Protein AF-A0A7C6ZMZ3-F1 (afdb_monomer_lite)

pLDDT: mean 91.1, std 11.09, range [39.72, 98.69]

Sequence (257 aa):
ALGEPEVPYCKRFAPAVYGSFGVRDSYDFYEGHLDGDPAEVISGGAGSCEYAQEVAGTFALVCEVPYYHDRRIQDMSESGRTRRETIIESLEISRESWRFINDKFSRLKARLPDLSSPLAGAIEDSLRHHFIAIEAEWHWALTDHSLLRPATKAEAFDSLILTRFQDLLTVGMLWRLTREALGTIQDIQARNILGEIERQLDSKISTESAWLEDTLDYETVPIRDLVRLQLGSGLILARYLGSKTRAPYTYERRPVA

Structure (mmCIF, N/CA/C/O backbone):
data_AF-A0A7C6ZMZ3-F1
#
_entry.id   AF-A0A7C6ZMZ3-F1
#
loop_
_atom_site.group_PDB
_atom_site.id
_atom_site.type_symbol
_a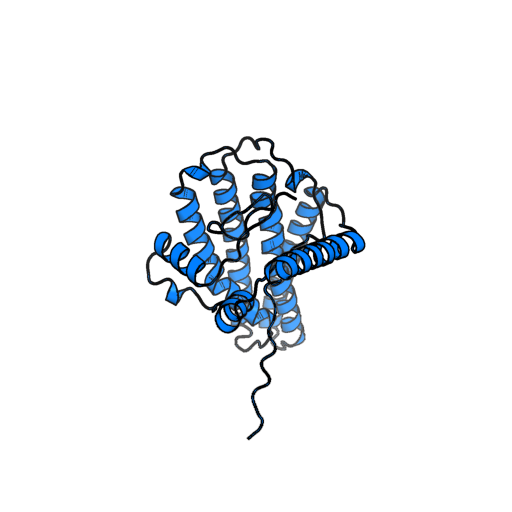tom_site.label_atom_id
_atom_site.label_alt_id
_atom_site.label_comp_id
_atom_site.label_asym_id
_atom_site.label_entity_id
_atom_site.label_seq_id
_atom_site.pdbx_PDB_ins_code
_atom_site.Cartn_x
_atom_site.Cartn_y
_atom_site.Cartn_z
_atom_site.occupancy
_atom_site.B_iso_or_equiv
_atom_site.auth_seq_id
_atom_site.auth_comp_id
_atom_site.auth_asym_id
_atom_site.auth_atom_id
_atom_site.pdbx_PDB_model_num
ATOM 1 N N . ALA A 1 1 ? -0.977 -0.513 18.348 1.00 54.69 1 ALA A N 1
ATOM 2 C CA . ALA A 1 1 ? -1.395 0.625 17.508 1.00 54.69 1 ALA A CA 1
ATOM 3 C C . ALA A 1 1 ? -2.913 0.672 17.471 1.00 54.69 1 ALA A C 1
ATOM 5 O O . ALA A 1 1 ? -3.517 -0.390 17.558 1.00 54.69 1 ALA A O 1
ATOM 6 N N . LEU A 1 2 ? -3.513 1.863 17.402 1.00 69.12 2 LEU A N 1
ATOM 7 C CA . LEU A 1 2 ? -4.971 2.003 17.271 1.00 69.12 2 LEU A CA 1
ATOM 8 C C . LEU A 1 2 ? -5.444 1.746 15.828 1.00 69.12 2 LEU A C 1
ATOM 10 O O . LEU A 1 2 ? -6.619 1.432 15.666 1.00 69.12 2 LEU A O 1
ATOM 14 N N . GLY A 1 3 ? -4.507 1.769 14.862 1.00 68.94 3 GLY A N 1
ATOM 15 C CA . GLY A 1 3 ? -4.651 1.356 13.459 1.00 68.94 3 GLY A CA 1
ATOM 16 C C . GLY A 1 3 ? -5.607 2.247 12.674 1.00 68.94 3 GLY A C 1
ATOM 17 O O . GLY A 1 3 ? -6.711 2.490 13.144 1.00 68.94 3 GLY A O 1
ATOM 18 N N . GLU A 1 4 ? -5.224 2.714 11.491 1.00 81.75 4 GLU A N 1
ATOM 19 C CA . GLU A 1 4 ? -6.187 3.313 10.560 1.00 81.75 4 GLU A CA 1
ATOM 20 C C . GLU A 1 4 ? -6.938 2.200 9.807 1.00 81.75 4 GLU A C 1
ATOM 22 O O . GLU A 1 4 ? -6.411 1.089 9.672 1.00 81.75 4 GLU A O 1
ATOM 27 N N . PRO A 1 5 ? -8.188 2.436 9.377 1.00 86.81 5 PRO A N 1
ATOM 28 C CA . PRO A 1 5 ? -8.865 1.507 8.483 1.00 86.81 5 PRO A CA 1
ATOM 29 C C . PRO A 1 5 ? -8.125 1.427 7.139 1.00 86.81 5 PRO A C 1
ATOM 31 O O . PRO A 1 5 ? -7.668 2.444 6.631 1.00 86.81 5 PRO A O 1
ATOM 34 N N . GLU A 1 6 ? -8.063 0.233 6.544 1.00 85.56 6 GLU A N 1
ATOM 35 C CA . GLU A 1 6 ? -7.446 0.019 5.222 1.00 85.56 6 GLU A CA 1
ATOM 36 C C . GLU A 1 6 ? -8.158 0.799 4.107 1.00 85.56 6 GLU A C 1
ATOM 38 O O . GLU A 1 6 ? -7.525 1.253 3.161 1.00 85.56 6 GLU A O 1
ATOM 43 N N . VAL A 1 7 ? -9.477 0.977 4.237 1.00 88.94 7 VAL A N 1
ATOM 44 C CA . VAL A 1 7 ? -10.314 1.708 3.279 1.00 88.94 7 VAL A CA 1
ATOM 45 C C . VAL A 1 7 ? -11.288 2.655 3.997 1.00 88.94 7 VAL A C 1
ATOM 47 O O . VAL A 1 7 ? -11.747 2.332 5.101 1.00 88.94 7 VAL A O 1
ATOM 50 N N . PRO A 1 8 ? -11.680 3.793 3.387 1.00 88.88 8 PRO A N 1
ATOM 51 C CA . PRO A 1 8 ? -12.519 4.816 4.031 1.00 88.88 8 PRO A CA 1
ATOM 52 C C . PRO A 1 8 ? -13.876 4.328 4.555 1.00 88.88 8 PRO A C 1
ATOM 54 O O . PRO A 1 8 ? -14.402 4.840 5.542 1.00 88.88 8 PRO A O 1
ATOM 57 N N . TYR A 1 9 ? -14.449 3.326 3.894 1.00 90.56 9 TYR A N 1
ATOM 58 C CA . TYR A 1 9 ? -15.771 2.761 4.175 1.00 90.56 9 TYR A CA 1
ATOM 59 C C . TYR A 1 9 ? -15.724 1.568 5.141 1.00 90.56 9 TYR A C 1
ATOM 61 O O . TYR A 1 9 ? -16.745 0.935 5.417 1.00 90.56 9 TYR A O 1
ATOM 69 N N . CYS A 1 10 ? -14.549 1.252 5.688 1.00 91.75 10 CYS A N 1
ATOM 70 C CA . CYS A 1 10 ? -14.394 0.131 6.596 1.00 91.75 10 CYS A CA 1
ATOM 71 C C . CYS A 1 10 ? -15.103 0.396 7.935 1.00 91.75 10 CYS A C 1
ATOM 73 O O . CYS A 1 10 ? -14.862 1.388 8.632 1.00 91.75 10 CYS A O 1
ATOM 75 N N . LYS A 1 11 ? -15.982 -0.522 8.346 1.00 91.44 11 LYS A N 1
ATOM 76 C CA . LYS A 1 11 ? -16.738 -0.375 9.593 1.00 91.44 11 LYS A CA 1
ATOM 77 C C . LYS A 1 11 ? -15.845 -0.621 10.807 1.00 91.44 11 LYS A C 1
ATOM 79 O O . LYS A 1 11 ? -15.403 -1.741 11.048 1.00 91.44 11 LYS A O 1
ATOM 84 N N . ARG A 1 12 ? -15.668 0.388 11.660 1.00 91.12 12 ARG A N 1
ATOM 85 C CA . ARG A 1 12 ? -14.961 0.230 12.942 1.00 91.12 12 ARG A CA 1
ATOM 86 C C . ARG A 1 12 ? -15.863 -0.382 14.019 1.00 91.12 12 ARG A C 1
ATOM 88 O O . ARG A 1 12 ? -16.925 0.159 14.322 1.00 91.12 12 ARG A O 1
ATOM 95 N N . PHE A 1 13 ? -15.413 -1.465 14.652 1.00 91.81 13 PHE A N 1
ATOM 96 C CA . PHE A 1 13 ? -16.102 -2.106 15.782 1.00 91.81 13 PHE A CA 1
ATOM 97 C C . PHE A 1 13 ? -15.531 -1.700 17.142 1.00 91.81 13 PHE A C 1
ATOM 99 O O . PHE A 1 13 ? -16.278 -1.524 18.103 1.00 91.81 13 PHE A O 1
ATOM 106 N N . ALA A 1 14 ? -14.212 -1.556 17.227 1.00 90.69 14 ALA A N 1
ATOM 107 C CA . ALA A 1 14 ? -13.490 -1.112 18.414 1.00 90.69 14 ALA A CA 1
ATOM 108 C C . ALA A 1 14 ? -12.151 -0.487 17.975 1.00 90.69 14 ALA A C 1
ATOM 110 O O . ALA A 1 14 ? -11.820 -0.541 16.788 1.00 90.69 14 ALA A O 1
ATOM 111 N N . PRO A 1 15 ? -11.364 0.120 18.880 1.00 86.62 15 PRO A N 1
ATOM 112 C CA . PRO A 1 15 ? -10.024 0.574 18.524 1.00 86.62 15 PRO A CA 1
ATOM 113 C C . PRO A 1 15 ? -9.182 -0.580 17.960 1.00 86.62 15 PRO A C 1
ATOM 115 O O . PRO A 1 15 ? -9.127 -1.641 18.581 1.00 86.62 15 PRO A O 1
ATOM 118 N N . ALA A 1 16 ? -8.559 -0.378 16.795 1.00 86.38 16 ALA A N 1
ATOM 119 C CA . ALA A 1 16 ? -7.824 -1.391 16.028 1.00 86.38 16 ALA A CA 1
ATOM 120 C C . ALA A 1 16 ? -8.627 -2.647 15.631 1.00 86.38 16 ALA A C 1
ATOM 122 O O . ALA A 1 16 ? -8.035 -3.678 15.320 1.00 86.38 16 ALA A O 1
ATOM 123 N N . VAL A 1 17 ? -9.964 -2.593 15.655 1.00 90.88 17 VAL A N 1
ATOM 124 C CA . VAL A 1 17 ? -10.828 -3.707 15.241 1.00 90.88 17 VAL A CA 1
ATOM 125 C C . VAL A 1 17 ? -11.821 -3.210 14.204 1.00 90.88 17 VAL A C 1
ATOM 127 O O . VAL A 1 17 ? -12.761 -2.471 14.518 1.00 90.88 17 VAL A O 1
ATOM 130 N N . TYR A 1 18 ? -11.617 -3.669 12.978 1.00 92.00 18 TYR A N 1
ATOM 131 C CA . TYR A 1 18 ? -12.385 -3.295 11.802 1.00 92.00 18 TYR A CA 1
ATOM 132 C C . TYR A 1 18 ? -13.133 -4.506 11.246 1.00 92.00 18 TYR A C 1
ATOM 134 O O . TYR A 1 18 ? -12.724 -5.652 11.443 1.00 92.00 18 TYR A O 1
ATOM 142 N N . GLY A 1 19 ? -14.276 -4.259 10.617 1.00 91.44 19 GLY A N 1
ATOM 143 C CA . GLY A 1 19 ? -14.986 -5.286 9.872 1.00 91.44 19 GLY A CA 1
ATOM 144 C C . GLY A 1 19 ? -14.261 -5.621 8.585 1.00 91.44 19 GLY A C 1
ATOM 145 O O . GLY A 1 19 ? -13.680 -4.744 7.960 1.00 91.44 19 GLY A O 1
ATOM 146 N N . SER A 1 20 ? -14.316 -6.891 8.185 1.00 88.88 20 SER A N 1
ATOM 147 C CA . SER A 1 20 ? -13.939 -7.250 6.821 1.00 88.88 20 SER A CA 1
ATOM 148 C C . SER A 1 20 ? -14.846 -6.483 5.867 1.00 88.88 20 SER A C 1
ATOM 150 O O . SER A 1 20 ? -16.062 -6.470 6.065 1.00 88.88 20 SER A O 1
ATOM 152 N N . PHE A 1 21 ? -14.248 -5.875 4.857 1.00 88.12 21 PHE A N 1
ATOM 153 C CA . PHE A 1 21 ? -14.948 -5.343 3.699 1.00 88.12 21 PHE A CA 1
ATOM 154 C C . PHE A 1 21 ? -14.801 -6.336 2.540 1.00 88.12 21 PHE A C 1
ATOM 156 O O . PHE A 1 21 ? -13.915 -7.199 2.557 1.00 88.12 21 PHE A O 1
ATOM 163 N N . GLY A 1 22 ? -15.703 -6.255 1.573 1.00 88.25 22 GLY A N 1
ATOM 164 C CA . GLY A 1 22 ? -15.704 -7.087 0.379 1.00 88.25 22 GLY A CA 1
ATOM 165 C C . GLY A 1 22 ? -16.050 -6.293 -0.870 1.00 88.25 22 GLY A C 1
ATOM 166 O O . GLY A 1 22 ? -16.200 -5.071 -0.846 1.00 88.25 22 GLY A O 1
ATOM 167 N N . VAL A 1 23 ? -16.223 -7.014 -1.977 1.00 90.19 23 VAL A N 1
ATOM 168 C CA . VAL A 1 23 ? -16.483 -6.407 -3.291 1.00 90.19 23 VAL A CA 1
ATOM 169 C C . VAL A 1 23 ? -17.756 -5.553 -3.304 1.00 90.19 23 VAL A C 1
ATOM 171 O O . VAL A 1 23 ? -17.820 -4.559 -4.020 1.00 90.19 23 VAL A O 1
ATOM 174 N N . ARG A 1 24 ? -18.754 -5.905 -2.480 1.00 89.62 24 ARG A N 1
ATOM 175 C CA . ARG A 1 24 ? -19.998 -5.133 -2.331 1.00 89.62 24 ARG A CA 1
ATOM 176 C C . ARG A 1 24 ? -19.750 -3.771 -1.691 1.00 89.62 24 ARG A C 1
ATOM 178 O O . ARG A 1 24 ? -20.234 -2.775 -2.205 1.00 89.62 24 ARG A O 1
ATOM 185 N N . ASP A 1 25 ? -18.958 -3.727 -0.622 1.00 91.69 25 ASP A N 1
ATOM 186 C CA . ASP A 1 25 ? -18.635 -2.469 0.055 1.00 91.69 25 ASP A CA 1
ATOM 187 C C . ASP A 1 25 ? -17.820 -1.546 -0.865 1.00 91.69 25 ASP A C 1
ATOM 189 O O . ASP A 1 25 ? -18.062 -0.342 -0.918 1.00 91.69 25 ASP A O 1
ATOM 193 N N . SER A 1 26 ? -16.888 -2.117 -1.640 1.00 91.69 26 SER A N 1
ATOM 194 C CA . SER A 1 26 ? -16.142 -1.377 -2.663 1.00 91.69 26 SER A CA 1
ATOM 195 C C . SER A 1 26 ? -17.047 -0.861 -3.785 1.00 91.69 26 SER A C 1
ATOM 197 O O . SER A 1 26 ? -16.865 0.272 -4.225 1.00 91.69 26 SER A O 1
ATOM 199 N N . TYR A 1 27 ? -18.028 -1.658 -4.229 1.00 93.81 27 TYR A N 1
ATOM 200 C CA . TYR A 1 27 ? -19.010 -1.241 -5.234 1.00 93.81 27 TYR A CA 1
ATOM 201 C C . TYR A 1 27 ? -19.820 -0.039 -4.745 1.00 93.81 27 TYR A C 1
ATOM 203 O O . TYR A 1 27 ? -19.825 0.990 -5.414 1.00 93.81 27 TYR A O 1
ATOM 211 N N . ASP A 1 28 ? -20.431 -0.140 -3.561 1.00 94.62 28 ASP A N 1
ATOM 212 C CA . ASP A 1 28 ? -21.248 0.929 -2.972 1.00 94.62 28 ASP A CA 1
ATOM 213 C C . ASP A 1 28 ? -20.426 2.214 -2.772 1.00 94.62 28 ASP A C 1
ATOM 215 O O . ASP A 1 28 ? -20.902 3.326 -3.012 1.00 94.62 28 ASP A O 1
ATOM 219 N N . PHE A 1 29 ? -19.160 2.075 -2.358 1.00 94.50 29 PHE A N 1
ATOM 220 C CA . PHE A 1 29 ? -18.259 3.215 -2.236 1.00 94.50 29 PHE A CA 1
ATOM 221 C C . PHE A 1 29 ? -17.992 3.873 -3.591 1.00 94.50 29 PHE A C 1
ATOM 223 O O . PHE A 1 29 ? -18.123 5.090 -3.708 1.00 94.50 29 PHE A O 1
ATOM 230 N N . T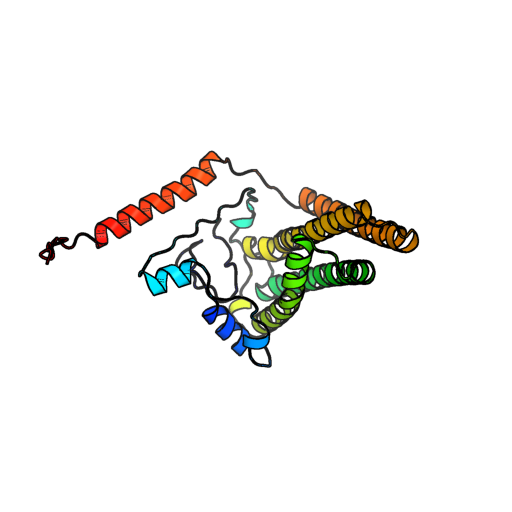YR A 1 30 ? -17.638 3.106 -4.620 1.00 94.81 30 TYR A N 1
ATOM 231 C CA . TYR A 1 30 ? -17.370 3.663 -5.943 1.00 94.81 30 TYR A CA 1
ATOM 232 C C . TYR A 1 30 ? -18.620 4.239 -6.610 1.00 94.81 30 TYR A C 1
ATOM 234 O O . TYR A 1 30 ? -18.518 5.305 -7.208 1.00 94.81 30 TYR A O 1
ATOM 242 N N . GLU A 1 31 ? -19.796 3.631 -6.443 1.00 95.56 31 GLU A N 1
ATOM 243 C CA . GLU A 1 31 ? -21.067 4.167 -6.956 1.00 95.56 31 GLU A CA 1
ATOM 244 C C . GLU A 1 31 ? -21.346 5.576 -6.408 1.00 95.56 31 GLU A C 1
ATOM 246 O O . GLU A 1 31 ? -21.828 6.453 -7.122 1.00 95.56 31 GLU A O 1
ATOM 251 N N . GLY A 1 32 ? -21.002 5.820 -5.140 1.00 93.44 32 GLY A N 1
ATOM 252 C CA . GLY A 1 32 ? -21.178 7.125 -4.507 1.00 93.44 32 GLY A CA 1
ATOM 253 C C . GLY A 1 32 ? -20.115 8.173 -4.859 1.00 93.44 32 GLY A C 1
ATOM 254 O O . GLY A 1 32 ? -20.317 9.352 -4.557 1.00 93.44 32 GLY A O 1
ATOM 255 N N . HIS A 1 33 ? -18.979 7.776 -5.446 1.00 93.75 33 HIS A N 1
ATOM 256 C CA . HIS A 1 33 ? -17.809 8.657 -5.585 1.00 93.75 33 HIS A CA 1
ATOM 257 C C . HIS A 1 33 ? -17.178 8.708 -6.980 1.00 93.75 33 HIS A C 1
ATOM 259 O O . HIS A 1 33 ? -16.273 9.517 -7.186 1.00 93.75 33 HIS A O 1
ATOM 265 N N . LEU A 1 34 ? -17.639 7.894 -7.927 1.00 92.38 34 LEU A N 1
ATOM 266 C CA . LEU A 1 34 ? -17.178 7.877 -9.311 1.00 92.38 34 LEU A CA 1
ATOM 267 C C . LEU A 1 34 ? -18.357 8.018 -10.275 1.00 92.38 34 LEU A C 1
ATOM 269 O O . LEU A 1 34 ? -19.479 7.619 -9.976 1.00 92.38 34 LEU A O 1
ATOM 273 N N . ASP A 1 35 ? -18.075 8.551 -11.462 1.00 89.44 35 ASP A N 1
ATOM 274 C CA . ASP A 1 35 ? -19.010 8.513 -12.583 1.00 89.44 35 ASP A CA 1
ATOM 275 C C . ASP A 1 35 ? -18.879 7.172 -13.327 1.00 89.44 35 ASP A C 1
ATOM 277 O O . ASP A 1 35 ? -17.771 6.757 -13.673 1.00 89.44 35 ASP A O 1
ATOM 281 N N . GLY A 1 36 ? -20.008 6.531 -13.643 1.00 89.88 36 GLY A N 1
ATOM 282 C CA . GLY A 1 36 ? -20.053 5.263 -14.386 1.00 89.88 36 GLY A CA 1
ATOM 283 C C . GLY A 1 36 ? -20.436 4.063 -13.519 1.00 89.88 36 GLY A C 1
ATOM 284 O O . GLY A 1 36 ? -20.799 4.220 -12.359 1.00 89.88 36 GLY A O 1
ATOM 285 N N . ASP A 1 37 ? -20.407 2.862 -14.102 1.00 91.44 37 ASP A N 1
ATOM 286 C CA . ASP A 1 37 ? -20.687 1.619 -13.372 1.00 91.44 37 ASP A CA 1
ATOM 287 C C . ASP A 1 37 ? -19.407 1.130 -12.669 1.00 91.44 37 ASP A C 1
ATOM 289 O O . ASP A 1 37 ? -18.427 0.816 -13.355 1.00 91.44 37 ASP A O 1
ATOM 293 N N . PRO A 1 38 ? -19.388 1.003 -11.326 1.00 91.81 38 PRO A N 1
ATOM 294 C CA . PRO A 1 38 ? -18.237 0.467 -10.606 1.00 91.81 38 PRO A CA 1
ATOM 295 C C . PRO A 1 38 ? -17.782 -0.921 -11.079 1.00 91.81 38 PRO A C 1
ATOM 297 O O . PRO A 1 38 ? -16.614 -1.275 -10.911 1.00 91.81 38 PRO A O 1
ATOM 300 N N . ALA A 1 39 ? -18.662 -1.710 -11.705 1.00 90.00 39 ALA A N 1
ATOM 301 C CA . ALA A 1 39 ? -18.293 -3.001 -12.282 1.00 90.00 39 ALA A CA 1
ATOM 302 C C . ALA A 1 39 ? -17.247 -2.889 -13.408 1.00 90.00 39 ALA A C 1
ATOM 304 O O . ALA A 1 39 ? -16.534 -3.857 -13.668 1.00 90.00 39 ALA A O 1
ATOM 305 N N . GLU A 1 40 ? -17.121 -1.732 -14.067 1.00 88.44 40 GLU A N 1
ATOM 306 C CA . GLU A 1 40 ? -16.100 -1.507 -15.100 1.00 88.44 40 GLU A CA 1
ATOM 307 C C . GLU A 1 40 ? -14.694 -1.318 -14.513 1.00 88.44 40 GLU A C 1
ATOM 309 O O . GLU A 1 40 ? -13.698 -1.528 -15.211 1.00 88.44 40 GLU A O 1
ATOM 314 N N . VAL A 1 41 ? -14.605 -0.938 -13.234 1.00 85.19 41 VAL A N 1
ATOM 315 C CA . VAL A 1 41 ? -13.340 -0.622 -12.555 1.00 85.19 41 VAL A CA 1
ATOM 316 C C . VAL A 1 41 ? -12.954 -1.650 -11.496 1.00 85.19 41 VAL A C 1
ATOM 318 O O . VAL A 1 41 ? -11.801 -1.698 -11.089 1.00 85.19 41 VAL A O 1
ATOM 321 N N . ILE A 1 42 ? -13.874 -2.506 -11.059 1.00 87.62 42 ILE A N 1
ATOM 322 C CA . ILE A 1 42 ? -13.582 -3.606 -10.138 1.00 87.62 42 ILE A CA 1
ATOM 323 C C . ILE A 1 42 ? -13.099 -4.824 -10.942 1.00 87.62 42 ILE A C 1
ATOM 325 O O . ILE A 1 42 ? -13.872 -5.464 -11.650 1.00 87.62 42 ILE A O 1
ATOM 329 N N . SER A 1 43 ? -11.818 -5.184 -10.815 1.00 81.19 43 SER A N 1
ATOM 330 C CA . SER A 1 43 ? -11.236 -6.364 -11.485 1.00 81.19 43 SER A CA 1
ATOM 331 C C . SER A 1 43 ? -11.313 -7.663 -10.675 1.00 81.19 43 SER A C 1
ATOM 333 O O . SER A 1 43 ? -11.058 -8.743 -11.216 1.00 81.19 43 SER A O 1
ATOM 335 N N . GLY A 1 44 ? -11.627 -7.568 -9.380 1.00 82.31 44 GLY A N 1
ATOM 336 C CA . GLY A 1 44 ? -11.593 -8.671 -8.422 1.00 82.31 44 GLY A CA 1
ATOM 337 C C . GLY A 1 44 ? -12.974 -9.070 -7.902 1.00 82.31 44 GLY A C 1
ATOM 338 O O . GLY A 1 44 ? -13.902 -8.270 -7.856 1.00 82.31 44 GLY A O 1
ATOM 339 N N . GLY A 1 45 ? -13.103 -10.332 -7.494 1.00 85.31 45 GLY A N 1
ATOM 340 C CA . GLY A 1 45 ? -14.292 -10.834 -6.806 1.00 85.31 45 GLY A CA 1
ATOM 341 C C . GLY A 1 45 ? -14.179 -10.756 -5.282 1.00 85.31 45 GLY A C 1
ATOM 342 O O . GLY A 1 45 ? -13.207 -10.249 -4.726 1.00 85.31 45 GLY A O 1
ATOM 343 N N . ALA A 1 46 ? -15.174 -11.331 -4.611 1.00 86.31 46 ALA A N 1
ATOM 344 C CA . ALA A 1 46 ? -15.179 -11.523 -3.166 1.00 86.31 46 ALA A CA 1
ATOM 345 C C . ALA A 1 46 ? -13.944 -12.304 -2.673 1.00 86.31 46 ALA A C 1
ATOM 347 O O . ALA A 1 46 ? -13.476 -13.251 -3.314 1.00 86.31 46 ALA A O 1
ATOM 348 N N . GLY A 1 47 ? -13.438 -11.927 -1.497 1.00 87.12 47 GLY A N 1
ATOM 349 C CA . GLY A 1 47 ? -12.305 -12.595 -0.860 1.00 87.12 47 GLY A CA 1
ATOM 350 C C . GLY A 1 47 ? -12.651 -13.987 -0.315 1.00 87.12 47 GLY A C 1
ATOM 351 O O . GLY A 1 47 ? -13.814 -14.358 -0.147 1.00 87.12 47 GLY A O 1
ATOM 352 N N . SER A 1 48 ? -11.625 -14.762 0.046 1.00 90.06 48 SER A N 1
ATOM 353 C CA . SER A 1 48 ? -11.797 -16.119 0.596 1.00 90.06 48 SER A CA 1
ATOM 354 C C . SER A 1 48 ? -12.603 -16.153 1.900 1.00 90.06 48 SER A C 1
ATOM 356 O O . SER A 1 48 ? -13.334 -17.115 2.139 1.00 90.06 48 SER A O 1
ATOM 358 N N . CYS A 1 49 ? -12.504 -15.106 2.726 1.00 90.06 49 CYS A N 1
ATOM 359 C CA . CYS A 1 49 ? -13.284 -14.975 3.957 1.00 90.06 49 CYS A CA 1
ATOM 360 C C . CYS A 1 49 ? -14.780 -14.794 3.668 1.00 90.06 49 CYS A C 1
ATOM 362 O O . CYS A 1 49 ? -15.602 -15.446 4.309 1.00 90.06 49 CYS A O 1
ATOM 364 N N . GLU A 1 50 ? -15.125 -13.957 2.687 1.00 89.12 50 GLU A N 1
ATOM 365 C CA . GLU A 1 50 ? -16.510 -13.729 2.261 1.00 89.12 50 GLU A CA 1
ATOM 366 C C . GLU A 1 50 ? -17.101 -15.006 1.653 1.00 89.12 50 GLU A C 1
ATOM 368 O O . GLU A 1 50 ? -18.165 -15.455 2.078 1.00 89.12 50 GLU A O 1
ATOM 373 N N . TYR A 1 51 ? -16.350 -15.670 0.767 1.00 90.56 51 TYR A N 1
ATOM 374 C CA . TYR A 1 51 ? -16.746 -16.962 0.208 1.00 90.56 51 TYR A CA 1
ATOM 375 C C . TYR A 1 51 ? -17.002 -18.011 1.302 1.00 90.56 51 TYR A C 1
ATOM 377 O O . TYR A 1 51 ? -18.051 -18.652 1.315 1.00 90.56 51 TYR A O 1
ATOM 385 N N . ALA A 1 52 ? -16.075 -18.182 2.253 1.00 92.38 52 ALA A N 1
ATOM 386 C CA . ALA A 1 52 ? -16.220 -19.154 3.339 1.00 92.38 52 ALA A CA 1
ATOM 387 C C . ALA A 1 52 ? -17.421 -18.840 4.253 1.00 92.38 52 ALA A C 1
ATOM 389 O O . ALA A 1 52 ? -18.149 -19.747 4.677 1.00 92.38 52 ALA A O 1
ATOM 390 N N . GLN A 1 53 ? -17.662 -17.555 4.527 1.00 90.31 53 GLN A N 1
ATOM 391 C CA . GLN A 1 53 ? -18.819 -17.092 5.286 1.00 90.31 53 GLN A CA 1
ATOM 392 C C . GLN A 1 53 ? -20.132 -17.408 4.559 1.00 90.31 53 GLN A C 1
ATOM 394 O O . GLN A 1 53 ? -21.082 -17.847 5.211 1.00 90.31 53 GLN A O 1
ATOM 399 N N . GLU A 1 54 ? -20.189 -17.229 3.239 1.00 89.69 54 GLU A N 1
ATOM 400 C CA . GLU A 1 54 ? -21.372 -17.525 2.427 1.00 89.69 54 GLU A CA 1
ATOM 401 C C . GLU A 1 54 ? -21.664 -19.030 2.364 1.00 89.69 54 GLU A C 1
ATOM 403 O O . GLU A 1 54 ? -22.784 -19.457 2.646 1.00 89.69 54 GLU A O 1
ATOM 408 N N . VAL A 1 55 ? -20.661 -19.854 2.047 1.00 94.94 55 VAL A N 1
ATOM 409 C CA . VAL A 1 55 ? -20.883 -21.292 1.806 1.00 94.94 55 VAL A CA 1
ATOM 410 C C . VAL A 1 55 ? -20.984 -22.125 3.082 1.00 94.94 55 VAL A C 1
ATOM 412 O O . VAL A 1 55 ? -21.564 -23.211 3.060 1.00 94.94 55 VAL A O 1
ATOM 415 N N . ALA A 1 56 ? -20.394 -21.661 4.186 1.00 93.62 56 ALA A N 1
ATOM 416 C CA . ALA A 1 56 ? -20.250 -22.461 5.402 1.00 93.62 56 ALA A CA 1
ATOM 417 C C . ALA A 1 56 ? -20.526 -21.696 6.706 1.00 93.62 56 ALA A C 1
ATOM 419 O O . ALA A 1 56 ? -20.359 -22.262 7.787 1.00 93.62 56 ALA A O 1
ATOM 420 N N . GLY A 1 57 ? -20.962 -20.434 6.647 1.00 90.50 57 GLY A N 1
ATOM 421 C CA . GLY A 1 57 ? -21.297 -19.673 7.851 1.00 90.50 57 GLY A CA 1
ATOM 422 C C . GLY A 1 57 ? -20.087 -19.366 8.745 1.00 90.50 57 GLY A C 1
ATOM 423 O O . GLY A 1 57 ? -20.255 -19.183 9.951 1.00 90.50 57 GLY A O 1
ATOM 424 N N . THR A 1 58 ? -18.867 -19.387 8.196 1.00 91.50 58 THR A N 1
ATOM 425 C CA . THR A 1 58 ? -17.626 -19.276 8.977 1.00 91.50 58 THR A CA 1
ATOM 426 C C . THR A 1 58 ? -17.385 -17.867 9.490 1.00 91.50 58 THR A C 1
ATOM 428 O O . THR A 1 58 ? -17.473 -16.920 8.723 1.00 91.50 58 THR A O 1
ATOM 431 N N . PHE A 1 59 ? -16.918 -17.736 10.728 1.00 91.19 59 PHE A N 1
ATOM 432 C CA . PHE A 1 59 ? -16.380 -16.475 11.228 1.00 91.19 59 PHE A CA 1
ATOM 433 C C . PHE A 1 59 ? -14.879 -16.370 10.918 1.00 91.19 59 PHE A C 1
ATOM 435 O O . PHE A 1 59 ? -14.109 -17.248 11.315 1.00 91.19 59 PHE A O 1
ATOM 442 N N . ALA A 1 60 ? -14.462 -15.287 10.262 1.00 91.25 60 ALA A N 1
ATOM 443 C CA . ALA A 1 60 ? -13.061 -15.004 9.962 1.00 91.25 60 ALA A CA 1
ATOM 444 C C . ALA A 1 60 ? -12.485 -13.933 10.900 1.00 91.25 60 ALA A C 1
ATOM 446 O O . ALA A 1 60 ? -13.146 -12.953 11.236 1.00 91.25 60 ALA A O 1
ATOM 447 N N . LEU A 1 61 ? -11.226 -14.119 11.295 1.00 92.12 61 LEU A N 1
ATOM 448 C CA . LEU A 1 61 ? -10.416 -13.109 11.969 1.00 92.12 61 LEU A CA 1
ATOM 449 C C . LEU A 1 61 ? -9.070 -13.030 11.266 1.00 92.12 61 LEU A C 1
ATOM 451 O O . LEU A 1 61 ? -8.299 -13.991 11.296 1.00 92.12 61 LEU A O 1
ATOM 455 N N . VAL A 1 62 ? -8.795 -11.874 10.675 1.00 91.06 62 VAL A N 1
ATOM 456 C CA . VAL A 1 62 ? -7.487 -11.545 10.116 1.00 91.06 62 VAL A CA 1
ATOM 457 C C . VAL A 1 62 ? -6.759 -10.698 11.146 1.00 91.06 62 VAL A C 1
ATOM 459 O O . VAL A 1 62 ? -7.293 -9.714 11.652 1.00 91.06 62 VAL A O 1
ATOM 462 N N . CYS A 1 63 ? -5.567 -11.143 11.526 1.00 89.88 63 CYS A N 1
ATOM 463 C CA . CYS A 1 63 ? -4.752 -10.450 12.504 1.00 89.88 63 CYS A CA 1
ATOM 464 C C . CYS A 1 63 ? -3.514 -9.897 11.811 1.00 89.88 63 CYS A C 1
ATOM 466 O O . CYS A 1 63 ? -2.529 -10.607 11.612 1.00 89.88 63 CYS A O 1
ATOM 468 N N . GLU A 1 64 ? -3.591 -8.625 11.449 1.00 87.50 64 GLU A N 1
ATOM 469 C CA . GLU A 1 64 ? -2.480 -7.903 10.851 1.00 87.50 64 GLU A CA 1
ATOM 470 C C . GLU A 1 64 ? -1.629 -7.279 11.945 1.00 87.50 64 GLU A C 1
ATOM 472 O O . GLU A 1 64 ? -2.124 -6.615 12.860 1.00 87.50 64 GLU A O 1
ATOM 477 N N . VAL A 1 65 ? -0.330 -7.544 11.881 1.00 88.31 65 VAL A N 1
ATOM 478 C CA . VAL A 1 65 ? 0.633 -7.043 12.854 1.00 88.31 65 VAL A CA 1
ATOM 479 C C . VAL A 1 65 ? 1.834 -6.465 12.122 1.00 88.31 65 VAL A C 1
ATOM 481 O O . VAL 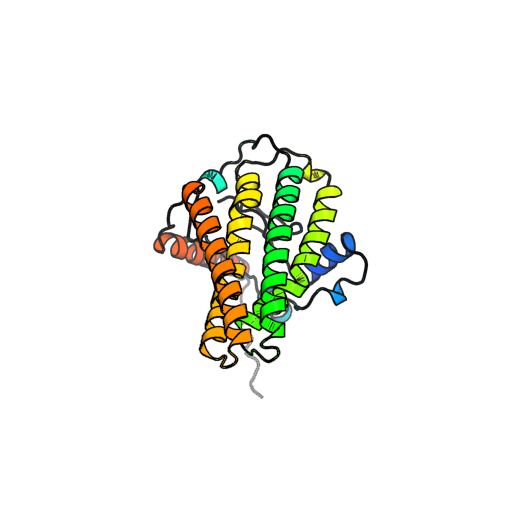A 1 65 ? 2.362 -7.113 11.217 1.00 88.31 65 VAL A O 1
ATOM 484 N N . PRO A 1 66 ? 2.288 -5.260 12.494 1.00 88.31 66 PRO A N 1
ATOM 485 C CA . PRO A 1 66 ? 3.379 -4.624 11.786 1.00 88.31 66 PRO A CA 1
ATOM 486 C C . PRO A 1 66 ? 4.718 -5.236 12.211 1.00 88.31 66 PRO A C 1
ATOM 488 O O . PRO A 1 66 ? 4.935 -5.538 13.385 1.00 88.31 66 PRO A O 1
ATOM 491 N N . TYR A 1 67 ? 5.644 -5.387 11.264 1.00 90.50 67 TYR A N 1
ATOM 492 C CA . TYR A 1 67 ? 7.021 -5.795 11.569 1.00 90.50 67 TYR A CA 1
ATOM 493 C C . TYR A 1 67 ? 7.838 -4.679 12.227 1.00 90.50 67 TYR A C 1
ATOM 495 O O . TYR A 1 67 ? 8.766 -4.958 12.989 1.00 90.50 67 TYR A O 1
ATOM 503 N N . TYR A 1 68 ? 7.475 -3.428 11.954 1.00 91.38 68 TYR A N 1
ATOM 504 C CA . TYR A 1 68 ? 8.144 -2.232 12.448 1.00 91.38 68 TYR A CA 1
ATOM 505 C C . TYR A 1 68 ? 7.163 -1.366 13.233 1.00 91.38 68 TYR A C 1
ATOM 507 O O . TYR A 1 68 ? 5.976 -1.316 12.918 1.00 91.38 68 TYR A O 1
ATOM 515 N N . HIS A 1 69 ? 7.648 -0.685 14.261 1.00 91.56 69 HIS A N 1
ATOM 516 C CA . HIS A 1 69 ? 6.834 0.143 15.136 1.00 91.56 69 HIS A CA 1
ATOM 517 C C . HIS A 1 69 ? 7.473 1.517 15.308 1.00 91.56 69 HIS A C 1
ATOM 519 O O . HIS A 1 69 ? 8.576 1.613 15.829 1.00 91.56 69 HIS A O 1
ATOM 525 N N . ASP A 1 70 ? 6.754 2.566 14.914 1.00 93.56 70 ASP A N 1
ATOM 526 C CA . ASP A 1 70 ? 7.066 3.955 15.256 1.00 93.56 70 ASP A CA 1
ATOM 527 C C . ASP A 1 70 ? 6.039 4.442 16.282 1.00 93.56 70 ASP A C 1
ATOM 529 O O . ASP A 1 70 ? 4.835 4.230 16.117 1.00 93.56 70 ASP A O 1
ATOM 533 N N . ARG A 1 71 ? 6.488 5.097 17.356 1.00 91.75 71 ARG A N 1
ATOM 534 C CA . ARG A 1 71 ? 5.614 5.502 18.473 1.00 91.75 71 ARG A CA 1
ATOM 535 C C . ARG A 1 71 ? 4.507 6.469 18.050 1.00 91.75 71 ARG A C 1
ATOM 537 O O . ARG A 1 71 ? 3.455 6.494 18.693 1.00 91.75 71 ARG A O 1
ATOM 544 N N . ARG A 1 72 ? 4.710 7.236 16.974 1.00 92.62 72 ARG A N 1
ATOM 545 C CA . ARG A 1 72 ? 3.726 8.203 16.462 1.00 92.62 72 ARG A CA 1
ATOM 546 C C . ARG A 1 72 ? 2.435 7.542 15.993 1.00 92.62 72 ARG A C 1
ATOM 548 O O . ARG A 1 72 ? 1.393 8.181 16.077 1.00 92.62 72 ARG A O 1
ATOM 555 N N . ILE A 1 73 ? 2.452 6.252 15.638 1.00 90.00 73 ILE A N 1
ATOM 556 C CA . ILE A 1 73 ? 1.246 5.494 15.248 1.00 90.00 73 ILE A CA 1
ATOM 557 C C . ILE A 1 73 ? 0.220 5.333 16.391 1.00 90.00 73 ILE A C 1
ATOM 559 O O . ILE A 1 73 ? -0.859 4.767 16.213 1.00 90.00 73 ILE A O 1
ATOM 563 N N . GLN A 1 74 ? 0.565 5.770 17.604 1.00 90.12 74 GLN A N 1
ATOM 564 C CA . GLN A 1 74 ? -0.309 5.754 18.780 1.00 90.12 74 GLN A CA 1
ATOM 565 C C . GLN A 1 74 ? -0.582 7.161 19.329 1.00 90.12 74 GLN A C 1
ATOM 567 O O . GLN A 1 74 ? -1.284 7.297 20.332 1.00 90.12 74 GLN A O 1
ATOM 572 N N . ASP A 1 75 ? -0.023 8.203 18.708 1.00 93.31 75 ASP A N 1
ATOM 573 C CA . ASP A 1 75 ? -0.156 9.572 19.188 1.00 93.31 75 ASP A CA 1
ATOM 574 C C . ASP A 1 75 ? -1.495 10.173 18.741 1.00 93.31 75 ASP A C 1
ATOM 576 O O . ASP A 1 75 ? -1.663 10.659 17.622 1.00 93.31 75 ASP A O 1
ATOM 580 N N . MET A 1 76 ? -2.458 10.138 19.662 1.00 93.06 76 MET A N 1
ATOM 581 C CA . MET A 1 76 ? -3.808 10.666 19.458 1.00 93.06 76 MET A CA 1
ATOM 582 C C . MET A 1 76 ? -3.919 12.177 19.707 1.00 93.06 76 MET A C 1
ATOM 584 O O . MET A 1 76 ? -5.025 12.713 19.660 1.00 93.06 76 MET A O 1
ATOM 588 N N . SER A 1 77 ? -2.815 12.876 20.004 1.00 95.81 77 SER A N 1
ATOM 589 C CA . SER A 1 77 ? -2.846 14.337 20.132 1.00 95.81 77 SER A CA 1
ATOM 590 C C . SER A 1 77 ? -3.052 15.007 18.774 1.00 95.81 77 SER A C 1
ATOM 592 O O . SER A 1 77 ? -2.744 14.435 17.728 1.00 95.81 77 SER A O 1
ATOM 594 N N . GLU A 1 78 ? -3.596 16.223 18.782 1.00 96.94 78 GLU A N 1
ATOM 595 C CA . GLU A 1 78 ? -3.857 16.977 17.557 1.00 96.94 78 GLU A CA 1
ATOM 596 C C . GLU A 1 78 ? -2.556 17.282 16.798 1.00 96.94 78 GLU A C 1
ATOM 598 O O . GLU A 1 78 ? -1.539 17.678 17.375 1.00 96.94 78 GLU A O 1
ATOM 603 N N . SER A 1 79 ? -2.601 17.110 15.479 1.00 95.88 79 SER A N 1
ATOM 604 C CA . SER A 1 79 ? -1.489 17.382 14.558 1.00 95.88 79 SER A CA 1
ATOM 605 C C . SER A 1 79 ? -1.371 18.855 14.148 1.00 95.88 79 SER A C 1
ATOM 607 O O . SER A 1 79 ? -0.394 19.236 13.509 1.00 95.88 79 SER A O 1
ATOM 609 N N . GLY A 1 80 ? -2.370 19.681 14.479 1.00 96.12 80 GLY A N 1
ATOM 610 C CA . GLY A 1 80 ? -2.494 21.057 13.983 1.00 96.12 80 GLY A CA 1
ATOM 611 C C . GLY A 1 80 ? -3.033 21.165 12.550 1.00 96.12 80 GLY A C 1
ATOM 612 O O . GLY A 1 80 ? -3.129 22.272 12.029 1.00 96.12 80 GLY A O 1
ATOM 613 N N . ARG A 1 81 ? -3.398 20.038 11.927 1.00 97.19 81 ARG A N 1
ATOM 614 C CA . ARG A 1 81 ? -4.018 19.949 10.598 1.00 97.19 81 ARG A CA 1
ATOM 615 C C . ARG A 1 81 ? -5.368 19.250 10.697 1.00 97.19 81 ARG A C 1
ATOM 617 O O . ARG A 1 81 ? -5.616 18.507 11.646 1.00 97.19 81 ARG A O 1
ATOM 624 N N . THR A 1 82 ? -6.243 19.461 9.726 1.00 98.06 82 THR A N 1
ATOM 625 C CA . THR A 1 82 ? -7.498 18.706 9.592 1.00 98.06 82 THR A CA 1
ATOM 626 C C . THR A 1 82 ? -7.258 17.339 8.950 1.00 98.06 82 THR A C 1
ATOM 628 O O . THR A 1 82 ? -6.290 17.151 8.207 1.00 98.06 82 THR A O 1
ATOM 631 N N . ARG A 1 83 ? -8.154 16.372 9.193 1.00 96.88 83 ARG A N 1
ATOM 632 C CA . ARG A 1 83 ? -8.064 15.041 8.560 1.00 96.88 83 ARG A CA 1
ATOM 633 C C . ARG A 1 83 ? -8.110 15.151 7.038 1.00 96.88 83 ARG A C 1
ATOM 635 O O . ARG A 1 83 ? -7.279 14.543 6.365 1.00 96.88 83 ARG A O 1
ATOM 642 N N . ARG A 1 84 ? -8.988 16.007 6.512 1.00 98.00 84 ARG A N 1
ATOM 643 C CA . ARG A 1 84 ? -9.080 16.322 5.083 1.00 98.00 84 ARG A CA 1
ATOM 644 C C . ARG A 1 84 ? -7.751 16.797 4.498 1.00 98.00 84 ARG A C 1
ATOM 646 O O . ARG A 1 84 ? -7.331 16.267 3.480 1.00 98.00 84 ARG A O 1
ATOM 653 N N . GLU A 1 85 ? -7.081 17.759 5.134 1.00 98.00 85 GLU A N 1
ATOM 654 C CA . GLU A 1 85 ? -5.792 18.269 4.640 1.00 98.00 85 GLU A CA 1
ATOM 655 C C . GLU A 1 85 ? -4.728 17.169 4.573 1.00 98.00 85 GLU A C 1
ATOM 657 O O . GLU A 1 85 ? -3.977 17.120 3.605 1.00 98.00 85 GLU A O 1
ATOM 662 N N . THR A 1 86 ? -4.667 16.284 5.575 1.00 97.38 86 THR A N 1
ATOM 663 C CA . THR A 1 86 ? -3.695 15.176 5.576 1.00 97.38 86 THR A CA 1
ATOM 664 C C . THR A 1 86 ? -3.976 14.140 4.487 1.00 97.38 86 THR A C 1
ATOM 666 O O . THR A 1 86 ? -3.038 13.661 3.859 1.00 97.38 86 THR A O 1
ATOM 669 N N . ILE A 1 87 ? -5.253 13.829 4.228 1.00 97.06 87 ILE A N 1
ATOM 670 C CA . ILE A 1 87 ? -5.660 12.885 3.177 1.00 97.06 87 ILE A CA 1
ATOM 671 C C . ILE A 1 87 ? -5.375 13.473 1.795 1.00 97.06 87 ILE A C 1
ATOM 673 O O . ILE A 1 87 ? -4.773 12.806 0.965 1.00 97.06 87 ILE A O 1
ATOM 677 N N . ILE A 1 88 ? -5.754 14.731 1.551 1.00 97.94 88 ILE A N 1
ATOM 678 C CA . ILE A 1 88 ? -5.531 15.382 0.252 1.00 97.94 88 ILE A CA 1
ATOM 679 C C . ILE A 1 88 ? -4.040 15.397 -0.099 1.00 97.94 88 ILE A C 1
ATOM 681 O O . ILE A 1 88 ? -3.677 14.988 -1.197 1.00 97.94 88 ILE A O 1
ATOM 685 N N . GLU A 1 89 ? -3.169 15.789 0.835 1.00 97.94 89 GLU A N 1
ATOM 686 C CA . GLU A 1 89 ? -1.722 15.778 0.587 1.00 97.94 89 GLU A CA 1
ATOM 687 C C . GLU A 1 89 ? -1.187 14.357 0.341 1.00 97.94 89 GLU A C 1
ATOM 689 O O . GLU A 1 89 ? -0.365 14.153 -0.549 1.00 97.94 89 GLU A O 1
ATOM 694 N N . SER A 1 90 ? -1.691 13.357 1.069 1.00 96.88 90 SER A N 1
ATOM 695 C CA . SER A 1 90 ? -1.355 11.946 0.833 1.00 96.88 90 SER A CA 1
ATOM 696 C C . SER A 1 90 ? -1.703 11.496 -0.589 1.00 96.88 90 SER A C 1
ATOM 698 O O . SER A 1 90 ? -0.880 10.889 -1.278 1.00 96.88 90 SER A O 1
ATOM 700 N N . LEU A 1 91 ? -2.893 11.863 -1.072 1.00 97.50 91 LEU A N 1
ATOM 701 C CA . LEU A 1 91 ? -3.344 11.559 -2.428 1.00 97.50 91 LEU A CA 1
ATOM 702 C C . LEU A 1 91 ? -2.509 12.286 -3.491 1.00 97.50 91 LEU A C 1
ATOM 704 O O . LEU A 1 91 ? -2.242 11.717 -4.549 1.00 97.50 91 LEU A O 1
ATOM 708 N N . GLU A 1 92 ? -2.058 13.517 -3.230 1.00 97.50 92 GLU A N 1
ATOM 709 C CA . GLU A 1 92 ? -1.141 14.242 -4.122 1.00 97.50 92 GLU A CA 1
ATOM 710 C C . GLU A 1 92 ? 0.220 13.543 -4.227 1.00 97.50 92 GLU A C 1
ATOM 712 O O . GLU A 1 92 ? 0.696 13.298 -5.341 1.00 97.50 92 GLU A O 1
ATOM 717 N N . ILE A 1 93 ? 0.801 13.165 -3.081 1.00 95.50 93 ILE A N 1
ATOM 718 C CA . ILE A 1 93 ? 2.050 12.396 -2.994 1.00 95.50 93 ILE A CA 1
ATOM 719 C C . ILE A 1 93 ? 1.917 11.088 -3.781 1.00 95.50 93 ILE A C 1
ATOM 721 O O . ILE A 1 93 ? 2.759 10.781 -4.635 1.00 95.50 93 ILE A O 1
ATOM 725 N N . SER A 1 94 ? 0.838 10.339 -3.540 1.00 96.38 94 SER A N 1
ATOM 726 C CA . SER A 1 94 ? 0.622 9.059 -4.208 1.00 96.38 94 SER A CA 1
ATOM 727 C C . SER A 1 94 ? 0.409 9.237 -5.709 1.00 96.38 94 SER A C 1
ATOM 729 O O . SER A 1 94 ? 1.055 8.570 -6.519 1.00 96.38 94 SER A O 1
ATOM 731 N N . ARG A 1 95 ? -0.386 10.227 -6.131 1.00 97.44 95 ARG A N 1
ATOM 732 C CA . ARG A 1 95 ? -0.598 10.533 -7.553 1.00 97.44 95 ARG A CA 1
ATOM 733 C C . ARG A 1 95 ? 0.716 10.843 -8.278 1.00 97.44 95 ARG A C 1
ATOM 735 O O . ARG A 1 95 ? 0.890 10.411 -9.420 1.00 97.44 95 ARG A O 1
ATOM 742 N N . GLU A 1 96 ? 1.639 11.579 -7.660 1.00 96.50 96 GLU A N 1
ATOM 743 C CA . GLU A 1 96 ? 2.964 11.833 -8.240 1.00 96.50 96 GLU A CA 1
ATOM 744 C C . GLU A 1 96 ? 3.789 10.543 -8.361 1.00 96.50 96 GLU A C 1
ATOM 746 O O . GLU A 1 96 ? 4.333 10.251 -9.434 1.00 96.50 96 GLU A O 1
ATOM 751 N N . SER A 1 97 ? 3.834 9.737 -7.297 1.00 96.31 97 SER A N 1
ATOM 752 C CA . SER A 1 97 ? 4.564 8.466 -7.284 1.00 96.31 97 SER A CA 1
ATOM 753 C C . SER A 1 97 ? 4.054 7.503 -8.362 1.00 96.31 97 SER A C 1
ATOM 755 O O . SER A 1 97 ? 4.834 6.944 -9.139 1.00 96.31 97 SER A O 1
ATOM 757 N N . TRP A 1 98 ? 2.735 7.385 -8.508 1.00 97.50 98 TRP A N 1
ATOM 758 C CA . TRP A 1 98 ? 2.116 6.508 -9.499 1.00 97.50 98 TRP A CA 1
ATOM 759 C C . TRP A 1 98 ? 2.239 7.018 -10.931 1.00 97.50 98 TRP A C 1
ATOM 761 O O . TRP A 1 98 ? 2.377 6.212 -11.853 1.00 97.50 98 TRP A O 1
ATOM 771 N N . ARG A 1 99 ? 2.303 8.338 -11.156 1.00 98.12 99 ARG A N 1
ATOM 772 C CA . ARG A 1 99 ? 2.685 8.892 -12.470 1.00 98.12 99 ARG A CA 1
ATOM 773 C C . ARG A 1 99 ? 4.104 8.489 -12.855 1.00 98.12 99 ARG A C 1
ATOM 775 O O . ARG A 1 99 ? 4.336 8.112 -14.004 1.00 98.12 99 ARG A O 1
ATOM 782 N N . PHE A 1 100 ? 5.035 8.528 -11.904 1.00 98.31 100 PHE A N 1
ATOM 783 C CA . PHE A 1 100 ? 6.401 8.064 -12.126 1.00 98.31 100 PHE A CA 1
ATOM 784 C C . PHE A 1 100 ? 6.442 6.561 -12.442 1.00 98.31 100 PHE A C 1
ATOM 786 O O . PHE A 1 100 ? 7.066 6.172 -13.431 1.00 98.31 100 PHE A O 1
ATOM 793 N N . ILE A 1 101 ? 5.739 5.725 -11.667 1.00 98.38 101 ILE A N 1
ATOM 794 C CA . ILE A 1 101 ? 5.630 4.275 -11.914 1.00 98.38 101 ILE A CA 1
ATOM 795 C C . ILE A 1 101 ? 5.056 4.009 -13.312 1.00 98.38 101 ILE A C 1
ATOM 797 O O . ILE A 1 101 ? 5.647 3.247 -14.079 1.00 98.38 101 ILE A O 1
ATOM 801 N N . ASN A 1 102 ? 3.957 4.679 -13.674 1.00 98.38 102 ASN A N 1
ATOM 802 C CA . ASN A 1 102 ? 3.300 4.514 -14.968 1.00 98.38 102 ASN A CA 1
ATOM 803 C C . ASN A 1 102 ? 4.219 4.878 -16.145 1.00 98.38 102 ASN A C 1
ATOM 805 O O . ASN A 1 102 ? 4.299 4.122 -17.114 1.00 98.38 102 ASN A O 1
ATOM 809 N N . ASP A 1 103 ? 4.955 5.996 -16.058 1.00 98.38 103 ASP A N 1
ATOM 810 C CA . ASP A 1 103 ? 5.939 6.391 -17.080 1.00 98.38 103 ASP A CA 1
ATOM 811 C C . ASP A 1 103 ? 7.004 5.304 -17.279 1.00 98.38 103 ASP A C 1
ATOM 813 O O . ASP A 1 103 ? 7.248 4.856 -18.405 1.00 98.38 103 ASP A O 1
ATOM 817 N N . LYS A 1 104 ? 7.629 4.839 -16.188 1.00 98.38 104 LYS A N 1
ATOM 818 C CA . LYS A 1 104 ? 8.693 3.827 -16.270 1.00 98.38 104 LYS A CA 1
ATOM 819 C C . LYS A 1 104 ? 8.165 2.499 -16.792 1.00 98.38 104 LYS A C 1
ATOM 821 O O . LYS A 1 104 ? 8.786 1.913 -17.682 1.00 98.38 104 LYS A O 1
ATOM 826 N N . PHE A 1 105 ? 7.019 2.047 -16.289 1.00 98.06 105 PHE A N 1
ATOM 827 C CA . PHE A 1 105 ? 6.416 0.787 -16.703 1.00 98.06 105 PHE A CA 1
ATOM 828 C C . PHE A 1 105 ? 6.004 0.817 -18.178 1.00 98.06 105 PHE A C 1
ATOM 830 O O . PHE A 1 105 ? 6.359 -0.091 -18.929 1.00 98.06 105 PHE A O 1
ATOM 837 N N . SER A 1 106 ? 5.369 1.901 -18.633 1.00 97.19 106 SER A N 1
ATOM 838 C CA . SER A 1 106 ? 4.982 2.082 -20.038 1.00 97.19 106 SER A CA 1
ATOM 839 C C . SER A 1 106 ? 6.194 2.057 -20.972 1.00 97.19 106 SER A C 1
ATOM 841 O O . SER A 1 106 ? 6.188 1.375 -21.999 1.00 97.19 106 SER A O 1
ATOM 843 N N . ARG A 1 107 ? 7.282 2.748 -20.604 1.00 96.81 107 ARG A N 1
ATOM 844 C CA . ARG A 1 107 ? 8.528 2.762 -21.389 1.00 96.81 107 ARG A CA 1
ATOM 845 C C . ARG A 1 107 ? 9.214 1.397 -21.425 1.00 96.81 107 ARG A C 1
ATOM 847 O O . ARG A 1 107 ? 9.783 1.043 -22.459 1.00 96.81 107 ARG A O 1
ATOM 854 N N . LEU A 1 108 ? 9.158 0.637 -20.332 1.00 96.25 108 LEU A N 1
ATOM 855 C CA . LEU A 1 108 ? 9.657 -0.736 -20.270 1.00 96.25 108 LEU A CA 1
ATOM 856 C C . LEU A 1 108 ? 8.827 -1.659 -21.175 1.00 96.25 108 LEU A C 1
ATOM 858 O O . LEU A 1 108 ? 9.394 -2.334 -22.037 1.00 96.25 108 LEU A O 1
ATOM 862 N N . LYS A 1 109 ? 7.494 -1.642 -21.052 1.00 95.06 109 LYS A N 1
ATOM 863 C CA . LYS A 1 109 ? 6.578 -2.465 -21.862 1.00 95.06 109 LYS A CA 1
ATOM 864 C C . LYS A 1 109 ? 6.654 -2.141 -23.351 1.00 95.06 109 LYS A C 1
ATOM 866 O O . LYS A 1 109 ? 6.586 -3.051 -24.166 1.00 95.06 109 LYS A O 1
ATOM 871 N N . ALA A 1 110 ? 6.903 -0.886 -23.722 1.00 95.00 110 ALA A N 1
ATOM 872 C CA . ALA A 1 110 ? 7.136 -0.510 -25.118 1.00 95.00 110 ALA A CA 1
ATOM 873 C C . ALA A 1 110 ? 8.374 -1.192 -25.740 1.00 95.00 110 ALA A C 1
ATOM 875 O O . ALA A 1 110 ? 8.480 -1.280 -26.962 1.00 95.00 110 ALA A O 1
ATOM 876 N N . ARG A 1 111 ? 9.329 -1.657 -24.922 1.00 94.19 111 ARG A N 1
ATOM 877 C CA . ARG A 1 111 ? 10.518 -2.399 -25.378 1.00 94.19 111 ARG A CA 1
ATOM 878 C C . ARG A 1 111 ? 10.366 -3.905 -25.253 1.00 94.19 111 ARG A C 1
ATOM 880 O O . ARG A 1 111 ? 10.989 -4.629 -26.023 1.00 94.19 111 ARG A O 1
ATOM 887 N N . LEU A 1 112 ? 9.559 -4.358 -24.301 1.00 91.12 112 LEU A N 1
ATOM 888 C CA . LEU A 1 112 ? 9.292 -5.765 -24.033 1.00 91.12 112 LEU A CA 1
ATOM 889 C C . LEU A 1 112 ? 7.783 -5.976 -23.832 1.00 91.12 112 LEU A C 1
ATOM 891 O O . LEU A 1 112 ? 7.331 -6.158 -22.697 1.00 91.12 112 LEU A O 1
ATOM 895 N N . PRO A 1 113 ? 6.984 -5.925 -24.913 1.00 86.38 113 PRO A N 1
ATOM 896 C CA . PRO A 1 113 ? 5.532 -6.065 -24.809 1.00 86.38 113 PRO A CA 1
ATOM 897 C C . PRO A 1 113 ? 5.140 -7.438 -24.253 1.00 86.38 113 PRO A C 1
ATOM 899 O O . PRO A 1 113 ? 4.254 -7.521 -23.404 1.00 86.38 113 PRO A O 1
ATOM 902 N N . ASP A 1 114 ? 5.887 -8.478 -24.625 1.00 86.94 114 ASP A N 1
ATOM 903 C CA . ASP A 1 114 ? 5.643 -9.872 -24.241 1.00 86.94 114 ASP A CA 1
ATOM 904 C C . ASP A 1 114 ? 6.363 -10.283 -22.943 1.00 86.94 114 ASP A C 1
ATOM 906 O O . ASP A 1 114 ? 6.573 -11.471 -22.692 1.00 86.94 114 ASP A O 1
ATOM 910 N N . LEU A 1 115 ? 6.790 -9.317 -22.114 1.00 85.00 115 LEU A N 1
ATOM 911 C CA . LEU A 1 115 ? 7.453 -9.616 -20.845 1.00 85.00 115 LEU A CA 1
ATOM 912 C C . LEU A 1 115 ? 6.498 -10.347 -19.894 1.00 85.00 115 LEU A C 1
ATOM 914 O O . LEU A 1 115 ? 5.661 -9.734 -19.230 1.00 85.00 115 LEU A O 1
ATOM 918 N N . SER A 1 116 ? 6.662 -11.664 -19.823 1.00 88.75 116 SER A N 1
ATOM 919 C CA . SER A 1 116 ? 5.919 -12.540 -18.925 1.00 88.75 116 SER A CA 1
ATOM 920 C C . SER A 1 116 ? 6.638 -12.642 -17.583 1.00 88.75 116 SER A C 1
ATOM 922 O O . SER A 1 116 ? 7.523 -13.476 -17.410 1.00 88.75 116 SER A O 1
ATOM 924 N N . SER A 1 117 ? 6.231 -11.817 -16.623 1.00 93.12 117 SER A N 1
ATOM 925 C CA . SER A 1 117 ? 6.692 -11.880 -15.234 1.00 93.12 117 SER A CA 1
ATOM 926 C C . SER A 1 117 ? 5.503 -11.637 -14.301 1.00 93.12 117 SER A C 1
ATOM 928 O O . SER A 1 117 ? 4.715 -10.724 -14.567 1.00 93.12 117 SER A O 1
ATOM 930 N N . PRO A 1 118 ? 5.354 -12.388 -13.192 1.00 94.69 118 PRO A N 1
ATOM 931 C CA . PRO A 1 118 ? 4.325 -12.106 -12.190 1.00 94.69 118 PRO A CA 1
ATOM 932 C C . PRO A 1 118 ? 4.385 -10.665 -11.663 1.00 94.69 118 PRO A C 1
ATOM 934 O O . PRO A 1 118 ? 3.352 -10.083 -11.348 1.00 94.69 118 PRO A O 1
ATOM 937 N N . LEU A 1 119 ? 5.583 -10.067 -11.628 1.00 95.88 119 LEU A N 1
ATOM 938 C CA . LEU A 1 119 ? 5.775 -8.668 -11.239 1.00 95.88 119 LEU A CA 1
ATOM 939 C C . LEU A 1 119 ? 5.125 -7.708 -12.243 1.00 95.88 119 LEU A C 1
ATOM 941 O O . LEU A 1 119 ? 4.520 -6.721 -11.841 1.00 95.88 119 LEU A O 1
ATOM 945 N N . ALA A 1 120 ? 5.224 -8.002 -13.543 1.00 95.56 120 ALA A N 1
ATOM 946 C CA . ALA A 1 120 ? 4.582 -7.192 -14.574 1.00 95.56 120 ALA A CA 1
ATOM 947 C C . ALA A 1 120 ? 3.056 -7.241 -14.443 1.00 95.56 120 ALA A C 1
ATOM 949 O O . ALA A 1 120 ? 2.422 -6.194 -14.498 1.00 95.56 120 ALA A O 1
ATOM 950 N N . GLY A 1 121 ? 2.493 -8.432 -14.204 1.00 93.94 121 GLY A N 1
ATOM 951 C CA . GLY A 1 121 ? 1.056 -8.598 -13.982 1.00 93.94 121 GLY A CA 1
ATOM 952 C C . GLY A 1 121 ? 0.555 -7.835 -12.753 1.00 93.94 121 GLY A C 1
ATOM 953 O O . GLY A 1 121 ? -0.451 -7.143 -12.842 1.00 93.94 121 GLY A O 1
ATOM 954 N N . ALA A 1 122 ? 1.287 -7.894 -11.636 1.00 94.50 122 ALA A N 1
ATOM 955 C CA . ALA A 1 122 ? 0.935 -7.154 -10.423 1.00 94.50 122 ALA A CA 1
ATOM 956 C C . ALA A 1 122 ? 0.973 -5.628 -10.630 1.00 94.50 122 ALA A C 1
ATOM 958 O O . ALA A 1 122 ? 0.040 -4.936 -10.236 1.00 94.50 122 ALA A O 1
ATOM 959 N N . ILE A 1 123 ? 2.014 -5.099 -11.286 1.00 95.94 123 ILE A N 1
ATOM 960 C CA . ILE A 1 123 ? 2.134 -3.657 -11.569 1.00 95.94 123 ILE A CA 1
ATOM 961 C C . ILE A 1 123 ? 1.039 -3.192 -12.536 1.00 95.94 123 ILE A C 1
ATOM 963 O O . ILE A 1 123 ? 0.467 -2.122 -12.342 1.00 95.94 123 ILE A O 1
ATOM 967 N N . GLU A 1 124 ? 0.742 -3.980 -13.571 1.00 93.88 124 GLU A N 1
ATOM 968 C CA . GLU A 1 124 ? -0.308 -3.678 -14.548 1.00 93.88 124 GLU A CA 1
ATOM 969 C C . GLU A 1 124 ? -1.699 -3.664 -13.908 1.00 93.88 124 GLU A C 1
ATOM 971 O O . GLU A 1 124 ? -2.488 -2.756 -14.174 1.00 93.88 124 GLU A O 1
ATOM 976 N N . ASP A 1 125 ? -1.981 -4.629 -13.031 1.00 91.62 125 ASP A N 1
ATOM 977 C CA . ASP A 1 125 ? -3.216 -4.653 -12.253 1.00 91.62 125 ASP A CA 1
ATOM 978 C C . ASP A 1 125 ? -3.302 -3.443 -11.313 1.00 91.62 125 ASP A C 1
ATOM 980 O O . ASP A 1 125 ? -4.303 -2.733 -11.323 1.00 91.62 125 ASP A O 1
ATOM 984 N N . SER A 1 126 ? -2.233 -3.106 -10.585 1.00 92.94 126 SER A N 1
ATOM 985 C CA . SER A 1 126 ? -2.256 -1.922 -9.716 1.00 92.94 126 SER A CA 1
ATOM 986 C C . SER A 1 126 ? -2.456 -0.619 -10.501 1.00 92.94 126 SER A C 1
ATOM 988 O O . SER A 1 126 ? -3.272 0.212 -10.115 1.00 92.94 126 SER A O 1
ATOM 990 N N . LEU A 1 127 ? -1.782 -0.444 -11.645 1.00 94.50 127 LEU A N 1
ATOM 991 C CA . LEU A 1 127 ? -1.918 0.753 -12.489 1.00 94.50 127 LEU A CA 1
ATOM 992 C C . LEU A 1 127 ? -3.330 0.947 -13.054 1.00 94.50 127 LEU A C 1
ATOM 994 O O . LEU A 1 127 ? -3.719 2.083 -13.326 1.00 94.50 127 LEU A O 1
ATOM 998 N N . ARG A 1 128 ? -4.093 -0.139 -13.226 1.00 91.25 128 ARG A N 1
ATOM 999 C CA . ARG A 1 128 ? -5.482 -0.084 -13.693 1.00 91.25 128 ARG A CA 1
ATOM 1000 C C . ARG A 1 128 ? -6.411 0.555 -12.662 1.00 91.25 128 ARG A C 1
ATOM 1002 O O . ARG A 1 128 ? -7.313 1.289 -13.050 1.00 91.25 128 ARG A O 1
ATOM 1009 N N . HIS A 1 129 ? -6.178 0.299 -11.377 1.00 87.19 129 HIS A N 1
ATOM 1010 C CA . HIS A 1 129 ? -7.112 0.662 -10.308 1.00 87.19 129 HIS A CA 1
ATOM 1011 C C . HIS A 1 129 ? -6.647 1.854 -9.476 1.00 87.19 129 HIS A C 1
ATOM 1013 O O . HIS A 1 129 ? -7.477 2.619 -8.997 1.00 87.19 129 HIS A O 1
ATOM 1019 N N . HIS A 1 130 ? -5.335 2.056 -9.321 1.00 91.81 130 HIS A N 1
ATOM 1020 C CA . HIS A 1 130 ? -4.808 3.012 -8.343 1.00 91.81 130 HIS A CA 1
ATOM 1021 C C . HIS A 1 130 ? -5.228 4.456 -8.622 1.00 91.81 130 HIS A C 1
ATOM 1023 O O . HIS A 1 130 ? -5.641 5.171 -7.715 1.00 91.81 130 HIS A O 1
ATOM 1029 N N . PHE A 1 131 ? -5.192 4.895 -9.884 1.00 93.62 131 PHE A N 1
ATOM 1030 C CA . PHE A 1 131 ? -5.656 6.243 -10.231 1.00 93.62 131 PHE A CA 1
ATOM 1031 C C . PHE A 1 131 ? -7.155 6.424 -9.982 1.00 93.62 131 PHE A C 1
ATOM 1033 O O . PHE A 1 131 ? -7.569 7.491 -9.544 1.00 93.62 131 PHE A O 1
ATOM 1040 N N . ILE A 1 132 ? -7.952 5.382 -10.216 1.00 92.50 132 ILE A N 1
ATOM 1041 C CA . ILE A 1 132 ? -9.401 5.395 -9.999 1.00 92.50 132 ILE A CA 1
ATOM 1042 C C . ILE A 1 132 ? -9.706 5.481 -8.499 1.00 92.50 132 ILE A C 1
ATOM 1044 O O . ILE A 1 132 ? -10.527 6.296 -8.085 1.00 92.50 132 ILE A O 1
ATOM 1048 N N . ALA A 1 133 ? -8.990 4.703 -7.683 1.00 91.38 133 ALA A N 1
A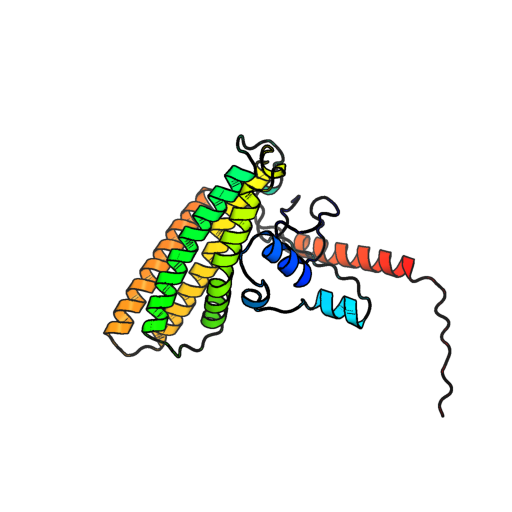TOM 1049 C CA . ALA A 1 133 ? -9.071 4.777 -6.229 1.00 91.38 133 ALA A CA 1
ATOM 1050 C C . ALA A 1 133 ? -8.699 6.177 -5.712 1.00 91.38 133 ALA A C 1
ATOM 1052 O O . ALA A 1 133 ? -9.451 6.741 -4.922 1.00 91.38 133 ALA A O 1
ATOM 1053 N N . ILE A 1 134 ? -7.619 6.782 -6.232 1.00 94.88 134 ILE A N 1
ATOM 1054 C CA . ILE A 1 134 ? -7.238 8.161 -5.892 1.00 94.88 134 ILE A CA 1
ATOM 1055 C C . ILE A 1 134 ? -8.372 9.147 -6.202 1.00 94.88 134 ILE A C 1
ATOM 1057 O O . ILE A 1 134 ? -8.654 9.999 -5.365 1.00 94.88 134 ILE A O 1
ATOM 1061 N N . GLU A 1 135 ? -9.025 9.066 -7.368 1.00 95.50 135 GLU A N 1
ATOM 1062 C CA . GLU A 1 135 ? -10.140 9.976 -7.685 1.00 95.50 135 GLU A CA 1
ATOM 1063 C C . GLU A 1 135 ? -11.330 9.782 -6.734 1.00 95.50 135 GLU A C 1
ATOM 1065 O O . GLU A 1 135 ? -11.884 10.765 -6.237 1.00 95.50 135 GLU A O 1
ATOM 1070 N N . ALA A 1 136 ? -11.698 8.531 -6.441 1.00 94.56 136 ALA A N 1
ATOM 1071 C CA . ALA A 1 136 ? -12.799 8.223 -5.532 1.00 94.56 136 ALA A CA 1
ATOM 1072 C C . ALA A 1 136 ? -12.522 8.752 -4.115 1.00 94.56 136 ALA A C 1
ATOM 1074 O O . ALA A 1 136 ? -13.360 9.431 -3.518 1.00 94.56 136 ALA A O 1
ATOM 1075 N N . GLU A 1 137 ? -11.322 8.494 -3.590 1.00 95.56 137 GLU A N 1
ATOM 1076 C CA . GLU A 1 137 ? -10.890 8.987 -2.281 1.00 95.56 137 GLU A CA 1
ATOM 1077 C C . GLU A 1 137 ? -10.773 10.509 -2.244 1.00 95.56 137 GLU A C 1
ATOM 1079 O O . GLU A 1 137 ? -11.111 11.129 -1.237 1.00 95.56 137 GLU A O 1
ATOM 1084 N N . TRP A 1 138 ? -10.356 11.135 -3.345 1.00 97.31 138 TRP A N 1
ATOM 1085 C CA . TRP A 1 138 ? -10.317 12.588 -3.459 1.00 97.31 138 TRP A CA 1
ATOM 1086 C C . TRP A 1 138 ? -11.719 13.190 -3.365 1.00 97.31 138 TRP A C 1
ATOM 1088 O O . TRP A 1 138 ? -11.947 14.142 -2.613 1.00 97.31 138 TRP A O 1
ATOM 1098 N N . HIS A 1 139 ? -12.679 12.629 -4.104 1.00 97.00 139 HIS A N 1
ATOM 1099 C CA . HIS A 1 139 ? -14.068 13.068 -4.049 1.00 97.00 139 HIS A CA 1
ATOM 1100 C C . HIS A 1 139 ? -14.664 12.865 -2.650 1.00 97.00 139 HIS A C 1
ATOM 1102 O O . HIS A 1 139 ? -15.274 13.788 -2.099 1.00 97.00 139 HIS A O 1
ATOM 1108 N N . TRP A 1 140 ? -14.419 11.706 -2.032 1.00 96.69 140 TRP A N 1
ATOM 1109 C CA . TRP A 1 140 ? -14.792 11.436 -0.643 1.00 96.69 140 TRP A CA 1
ATOM 1110 C C . TRP A 1 140 ? -14.195 12.476 0.316 1.00 96.69 140 TRP A C 1
ATOM 1112 O O . TRP A 1 140 ? -14.920 13.087 1.103 1.00 96.69 140 TRP A O 1
ATOM 1122 N N . ALA A 1 141 ? -12.896 12.763 0.201 1.00 96.81 141 ALA A N 1
ATOM 1123 C CA . ALA A 1 141 ? -12.202 13.704 1.073 1.00 96.81 141 ALA A CA 1
ATOM 1124 C C . ALA A 1 141 ? -12.814 15.115 1.032 1.00 96.81 141 ALA A C 1
ATOM 1126 O O . ALA A 1 141 ? -12.889 15.804 2.058 1.00 96.81 141 ALA A O 1
ATOM 1127 N N . LEU A 1 142 ? -13.267 15.552 -0.147 1.00 96.81 142 LEU A N 1
ATOM 1128 C CA . LEU A 1 142 ? -13.891 16.860 -0.348 1.00 96.81 142 LEU A CA 1
ATOM 1129 C C . LEU A 1 142 ? -15.335 16.927 0.159 1.00 96.81 142 LEU A C 1
ATOM 1131 O O . LEU A 1 142 ? -15.748 17.968 0.683 1.00 96.81 142 LEU A O 1
ATOM 1135 N N . THR A 1 143 ? -16.092 15.843 0.012 1.00 95.88 143 THR A N 1
ATOM 1136 C CA . THR A 1 143 ? -17.536 15.811 0.282 1.00 95.88 143 THR A CA 1
ATOM 1137 C C . THR A 1 143 ? -17.872 15.411 1.716 1.00 95.88 143 THR A C 1
ATOM 1139 O O . THR A 1 143 ? -18.834 15.929 2.285 1.00 95.88 143 THR A O 1
ATOM 1142 N N . ASP A 1 144 ? -17.057 14.572 2.353 1.00 96.12 144 ASP A N 1
ATOM 1143 C CA . ASP A 1 144 ? -17.300 14.131 3.721 1.00 96.12 144 ASP A CA 1
ATOM 1144 C C . ASP A 1 144 ? -16.901 15.220 4.733 1.00 96.12 144 ASP A C 1
ATOM 1146 O O . ASP A 1 144 ? -15.728 15.558 4.944 1.00 96.12 144 ASP A O 1
ATOM 1150 N N . HIS A 1 145 ? -17.910 15.812 5.375 1.00 95.94 145 HIS A N 1
ATOM 1151 C CA . HIS A 1 145 ? -17.724 16.850 6.387 1.00 95.94 145 HIS A CA 1
ATOM 1152 C C . HIS A 1 145 ? -17.129 16.319 7.697 1.00 95.94 145 HIS A C 1
ATOM 1154 O O . HIS A 1 145 ? -16.586 17.111 8.471 1.00 95.94 145 HIS A O 1
ATOM 1160 N N . SER A 1 146 ? -17.176 15.006 7.955 1.00 94.62 146 SER A N 1
ATOM 1161 C CA . SER A 1 146 ? -16.567 14.409 9.150 1.00 94.62 146 SER A CA 1
ATOM 1162 C C . SER A 1 146 ? -15.041 14.567 9.169 1.00 94.62 146 SER A C 1
ATOM 1164 O O . SER A 1 146 ? -14.432 14.576 10.240 1.00 94.62 146 SER A O 1
ATOM 1166 N N . LEU A 1 147 ? -14.427 14.787 8.001 1.00 96.62 147 LEU A N 1
ATOM 1167 C CA . LEU A 1 147 ? -12.987 14.980 7.823 1.00 96.62 147 LEU A CA 1
ATOM 1168 C C . LEU A 1 147 ? -12.502 16.401 8.147 1.00 96.62 147 LEU A C 1
ATOM 1170 O O . LEU A 1 147 ? -11.296 16.650 8.160 1.00 96.62 147 LEU A O 1
ATOM 1174 N N . LEU A 1 148 ? -13.413 17.335 8.440 1.00 97.25 148 LEU A N 1
ATOM 1175 C CA . LEU A 1 148 ? -13.065 18.697 8.865 1.00 97.25 148 LEU A CA 1
ATOM 1176 C C . LEU A 1 148 ? -12.547 18.768 10.307 1.00 97.25 148 LEU A C 1
ATOM 1178 O O . LEU A 1 148 ? -12.050 19.808 10.736 1.00 97.25 148 LEU A O 1
ATOM 1182 N N . ARG A 1 149 ? -12.660 17.675 11.069 1.00 97.06 149 ARG A N 1
ATOM 1183 C CA . ARG A 1 149 ? -12.078 17.584 12.409 1.00 97.06 149 ARG A CA 1
ATOM 1184 C C . ARG A 1 149 ? -10.544 17.675 12.362 1.00 97.06 149 ARG A C 1
ATOM 1186 O O . ARG A 1 149 ? -9.942 17.308 11.346 1.00 97.06 149 ARG A O 1
ATOM 1193 N N . PRO A 1 150 ? -9.895 18.058 13.475 1.00 97.75 150 PRO A N 1
ATOM 1194 C CA . PRO A 1 150 ? -8.456 17.890 13.625 1.00 97.75 150 PRO A CA 1
ATOM 1195 C C . PRO A 1 150 ? -8.030 16.435 13.374 1.00 97.75 150 PRO A C 1
ATOM 1197 O O . PRO A 1 150 ? -8.659 15.491 13.868 1.00 97.75 150 PRO A O 1
ATOM 1200 N N . ALA A 1 151 ? -6.961 16.263 12.602 1.00 96.88 151 ALA A N 1
ATOM 1201 C CA . ALA A 1 151 ? -6.252 15.001 12.484 1.00 96.88 151 ALA A CA 1
ATOM 1202 C C . ALA A 1 151 ? -5.412 14.778 13.739 1.00 96.88 151 ALA A C 1
ATOM 1204 O O . ALA A 1 151 ? -4.759 15.702 14.241 1.00 96.88 151 ALA A O 1
ATOM 1205 N N . THR A 1 152 ? -5.371 13.541 14.209 1.00 96.19 152 THR A N 1
ATOM 1206 C CA . THR A 1 152 ? -4.376 13.113 15.189 1.00 96.19 152 THR A CA 1
ATOM 1207 C C . THR A 1 152 ? -2.993 13.043 14.547 1.00 96.19 152 THR A C 1
ATOM 1209 O O . THR A 1 152 ? -2.853 12.964 13.324 1.00 96.19 152 THR A O 1
ATOM 1212 N N . LYS A 1 153 ? -1.938 13.057 15.359 1.00 95.50 153 LYS A N 1
ATOM 1213 C CA . LYS A 1 153 ? -0.579 12.833 14.857 1.00 95.50 153 LYS A CA 1
ATOM 1214 C C . LYS A 1 153 ? -0.391 11.435 14.275 1.00 95.50 153 LYS A C 1
ATOM 1216 O O . LYS A 1 153 ? 0.374 11.313 13.327 1.00 95.50 153 LYS A O 1
ATOM 1221 N N . ALA A 1 154 ? -1.093 10.423 14.785 1.00 94.00 154 ALA A N 1
ATOM 1222 C CA . ALA A 1 154 ? -1.107 9.085 14.196 1.00 94.00 154 ALA A CA 1
ATOM 1223 C C . ALA A 1 154 ? -1.681 9.097 12.771 1.00 94.00 154 ALA A C 1
ATOM 1225 O O . ALA A 1 154 ? -1.052 8.571 11.860 1.00 94.00 154 ALA A O 1
ATOM 1226 N N . GLU A 1 155 ? -2.815 9.768 12.562 1.00 95.00 155 GLU A N 1
ATOM 1227 C CA . GLU A 1 155 ? -3.441 9.925 11.239 1.00 95.00 155 GLU A CA 1
ATOM 1228 C C . GLU A 1 155 ? -2.567 10.729 10.270 1.00 95.00 155 GLU A C 1
ATOM 1230 O O . GLU A 1 155 ? -2.430 10.370 9.105 1.00 95.00 155 GLU A O 1
ATOM 1235 N N . ALA A 1 156 ? -1.948 11.813 10.746 1.00 95.56 156 ALA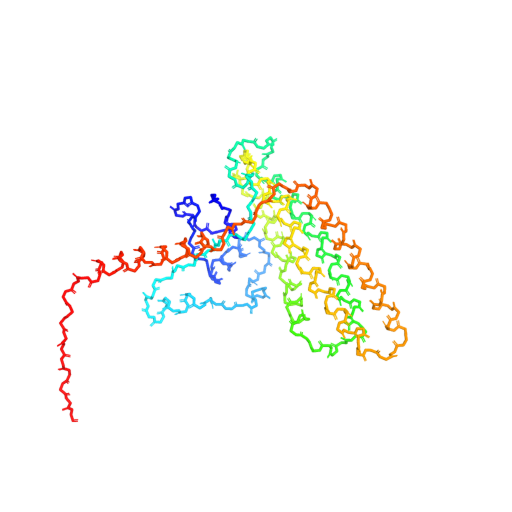 A N 1
ATOM 1236 C CA . ALA A 1 156 ? -1.027 12.601 9.933 1.00 95.56 156 ALA A CA 1
ATOM 1237 C C . ALA A 1 156 ? 0.243 11.808 9.577 1.00 95.56 156 ALA A C 1
ATOM 1239 O O . ALA A 1 156 ? 0.743 11.911 8.461 1.00 95.56 156 ALA A O 1
ATOM 1240 N N . PHE A 1 157 ? 0.764 11.013 10.514 1.00 94.56 157 PHE A N 1
ATOM 1241 C CA . PHE A 1 157 ? 1.903 10.128 10.284 1.00 94.56 157 PHE A CA 1
ATOM 1242 C C . PHE A 1 157 ? 1.584 9.064 9.227 1.00 94.56 157 PHE A C 1
ATOM 1244 O O . PHE A 1 157 ? 2.357 8.891 8.287 1.00 94.56 157 PHE A O 1
ATOM 1251 N N . ASP A 1 158 ? 0.437 8.398 9.357 1.00 92.44 158 ASP A N 1
ATOM 1252 C CA . ASP A 1 158 ? -0.037 7.390 8.410 1.00 92.44 158 ASP A CA 1
ATOM 1253 C C . ASP A 1 158 ? -0.140 7.968 6.987 1.00 92.44 158 ASP A C 1
ATOM 1255 O O . ASP A 1 158 ? 0.555 7.520 6.075 1.00 92.44 158 ASP A O 1
ATOM 1259 N N . SER A 1 159 ? -0.871 9.073 6.832 1.00 94.56 159 SER A N 1
ATOM 1260 C CA . SER A 1 159 ? -1.107 9.699 5.529 1.00 94.56 159 SER A CA 1
ATOM 1261 C C . SER A 1 159 ? 0.134 10.305 4.868 1.00 94.56 159 SER A C 1
ATOM 1263 O O . SER A 1 159 ? 0.239 10.298 3.645 1.00 94.56 159 SER A O 1
ATOM 1265 N N . LEU A 1 160 ? 1.070 10.871 5.634 1.00 93.50 160 LEU A N 1
ATOM 1266 C CA . LEU A 1 160 ? 2.174 11.649 5.051 1.00 93.50 160 LEU A CA 1
ATOM 1267 C C . LEU A 1 160 ? 3.488 10.869 4.963 1.00 93.50 160 LEU A C 1
ATOM 1269 O O . LEU A 1 160 ? 4.346 11.192 4.140 1.00 93.50 160 LEU A O 1
ATOM 1273 N N . ILE A 1 161 ? 3.672 9.858 5.816 1.00 94.12 161 ILE A N 1
ATOM 1274 C CA . ILE A 1 161 ? 4.921 9.092 5.891 1.00 94.12 161 ILE A CA 1
ATOM 1275 C C . ILE A 1 161 ? 4.701 7.656 5.414 1.00 94.12 161 ILE A C 1
ATOM 1277 O O . ILE A 1 161 ? 5.457 7.191 4.558 1.00 94.12 161 ILE A O 1
ATOM 1281 N N . LEU A 1 162 ? 3.671 6.954 5.905 1.00 91.62 162 LEU A N 1
ATOM 1282 C CA . LEU A 1 162 ? 3.470 5.548 5.533 1.00 91.62 162 LEU A CA 1
ATOM 1283 C C . LEU A 1 162 ? 3.040 5.379 4.074 1.00 91.62 162 LEU A C 1
ATOM 1285 O O . LEU A 1 162 ? 3.535 4.458 3.425 1.00 91.62 162 LEU A O 1
ATOM 1289 N N . THR A 1 163 ? 2.245 6.296 3.516 1.00 91.69 163 THR A N 1
ATOM 1290 C CA . THR A 1 163 ? 1.915 6.298 2.077 1.00 91.69 163 THR A CA 1
ATOM 1291 C C . THR A 1 163 ? 3.167 6.297 1.197 1.00 91.69 163 THR A C 1
ATOM 1293 O O . THR A 1 163 ? 3.262 5.525 0.244 1.00 91.69 163 THR A O 1
ATOM 1296 N N . ARG A 1 164 ? 4.192 7.089 1.551 1.00 94.00 164 ARG A N 1
ATOM 1297 C CA . ARG A 1 164 ? 5.460 7.128 0.798 1.00 94.00 164 ARG A CA 1
ATOM 1298 C C . ARG A 1 164 ? 6.186 5.788 0.837 1.00 94.00 164 ARG A C 1
ATOM 1300 O O . ARG A 1 164 ? 6.727 5.357 -0.178 1.00 94.00 164 ARG A O 1
ATOM 1307 N N . PHE A 1 165 ? 6.185 5.126 1.994 1.00 94.00 165 PHE A N 1
ATOM 1308 C CA . PHE A 1 165 ? 6.736 3.780 2.129 1.00 94.00 165 PHE A CA 1
ATOM 1309 C C . PHE A 1 165 ? 5.951 2.756 1.293 1.00 94.00 165 PHE A C 1
ATOM 1311 O O . PHE A 1 165 ? 6.566 1.956 0.590 1.00 94.00 165 PHE A O 1
ATOM 1318 N N . GLN A 1 166 ? 4.616 2.796 1.329 1.00 92.19 166 GLN A N 1
ATOM 1319 C CA . GLN A 1 166 ? 3.755 1.878 0.576 1.00 92.19 166 GLN A CA 1
ATOM 1320 C C . GLN A 1 166 ? 3.973 2.002 -0.935 1.00 92.19 166 GLN A C 1
ATOM 1322 O O . GLN A 1 166 ? 4.244 1.000 -1.597 1.00 92.19 166 GLN A O 1
ATOM 1327 N N . ASP A 1 167 ? 3.957 3.221 -1.477 1.00 94.12 167 ASP A N 1
ATOM 1328 C CA . ASP A 1 167 ? 4.199 3.447 -2.905 1.00 94.12 167 ASP A CA 1
ATOM 1329 C C . ASP A 1 167 ? 5.599 2.980 -3.332 1.00 94.12 167 ASP A C 1
ATOM 1331 O O . ASP A 1 167 ? 5.803 2.493 -4.451 1.00 94.12 167 ASP A O 1
ATOM 1335 N N . LEU A 1 168 ? 6.582 3.085 -2.429 1.00 96.50 168 LEU A N 1
ATOM 1336 C CA . LEU A 1 168 ? 7.950 2.664 -2.700 1.00 96.50 168 LEU A CA 1
ATOM 1337 C C . LEU A 1 168 ? 8.078 1.149 -2.920 1.00 96.50 168 LEU A C 1
ATOM 1339 O O . LEU A 1 168 ? 8.965 0.712 -3.660 1.00 96.50 168 LEU A O 1
ATOM 1343 N N . LEU A 1 169 ? 7.168 0.342 -2.364 1.00 96.00 169 LEU A N 1
ATOM 1344 C CA . LEU A 1 169 ? 7.125 -1.103 -2.606 1.00 96.00 169 LEU A CA 1
ATOM 1345 C C . LEU A 1 169 ? 6.900 -1.412 -4.093 1.00 96.00 169 LEU A C 1
ATOM 1347 O O . LEU A 1 169 ? 7.596 -2.260 -4.662 1.00 96.00 169 LEU A O 1
ATOM 1351 N N . THR A 1 170 ? 5.996 -0.682 -4.751 1.00 97.19 170 THR A N 1
ATOM 1352 C CA . THR A 1 170 ? 5.735 -0.833 -6.190 1.00 97.19 170 THR A CA 1
ATOM 1353 C C . THR A 1 170 ? 6.912 -0.336 -7.028 1.00 97.19 170 THR A C 1
ATOM 1355 O O . THR A 1 170 ? 7.278 -0.977 -8.016 1.00 97.19 170 THR A O 1
ATOM 1358 N N . VAL A 1 171 ? 7.585 0.745 -6.613 1.00 98.25 171 VAL A N 1
ATOM 1359 C CA . VAL A 1 171 ? 8.834 1.196 -7.258 1.00 98.25 171 VAL A CA 1
ATOM 1360 C C . VAL A 1 171 ? 9.903 0.099 -7.190 1.00 98.25 171 VAL A C 1
ATOM 1362 O O . VAL A 1 171 ? 10.531 -0.215 -8.204 1.00 98.25 171 VAL A O 1
ATOM 1365 N N . GLY A 1 172 ? 10.071 -0.543 -6.030 1.00 98.25 172 GLY A N 1
ATOM 1366 C CA . GLY A 1 172 ? 10.970 -1.684 -5.850 1.00 98.25 172 GLY A CA 1
ATOM 1367 C C . GLY A 1 172 ? 10.593 -2.883 -6.724 1.00 98.25 172 GLY A C 1
ATOM 1368 O O . GLY A 1 172 ? 11.463 -3.535 -7.308 1.00 98.25 172 GLY A O 1
ATOM 1369 N N . MET A 1 173 ? 9.295 -3.153 -6.877 1.00 98.00 173 MET A N 1
ATOM 1370 C CA . MET A 1 173 ? 8.790 -4.193 -7.773 1.00 98.00 173 MET A CA 1
ATOM 1371 C C . MET A 1 173 ? 9.167 -3.914 -9.234 1.00 98.00 173 MET A C 1
ATOM 1373 O O . MET A 1 173 ? 9.690 -4.796 -9.920 1.00 98.00 173 MET A O 1
ATOM 1377 N N . LEU A 1 174 ? 8.980 -2.673 -9.691 1.00 98.44 174 LEU A N 1
ATOM 1378 C CA . LEU A 1 174 ? 9.329 -2.246 -11.044 1.00 98.44 174 LEU A CA 1
ATOM 1379 C C . LEU A 1 174 ? 10.844 -2.242 -11.282 1.00 98.44 174 LEU A C 1
ATOM 1381 O O . LEU A 1 174 ? 11.305 -2.620 -12.361 1.00 98.44 174 LEU A O 1
ATOM 1385 N N . TRP A 1 175 ? 11.639 -1.879 -10.275 1.00 98.62 175 TRP A N 1
ATOM 1386 C CA . TRP A 1 175 ? 13.097 -1.988 -10.332 1.00 98.62 175 TRP A CA 1
ATOM 1387 C C . TRP A 1 175 ? 13.538 -3.441 -10.538 1.00 98.62 175 TRP A C 1
ATOM 1389 O O . TRP A 1 175 ? 14.309 -3.732 -11.456 1.00 98.62 175 TRP A O 1
ATOM 1399 N N . ARG A 1 176 ? 12.975 -4.384 -9.769 1.00 97.94 176 ARG A N 1
ATOM 1400 C CA . ARG A 1 176 ? 13.244 -5.825 -9.930 1.00 97.94 176 ARG A CA 1
ATOM 1401 C C . ARG A 1 176 ? 12.850 -6.330 -11.318 1.00 97.94 176 ARG A C 1
ATOM 1403 O O . ARG A 1 176 ? 13.651 -7.017 -11.949 1.00 97.94 176 ARG A O 1
ATOM 1410 N N . LEU A 1 177 ? 11.672 -5.943 -11.811 1.00 97.94 177 LEU A N 1
ATOM 1411 C CA . LEU A 1 177 ? 11.216 -6.276 -13.163 1.00 97.94 177 LEU A CA 1
ATOM 1412 C C . LEU A 1 177 ? 12.168 -5.729 -14.240 1.00 97.94 177 LEU A C 1
ATOM 1414 O O . LEU A 1 177 ? 12.512 -6.427 -15.191 1.00 97.94 177 LEU A O 1
ATOM 1418 N N . THR A 1 178 ? 12.640 -4.491 -14.078 1.00 98.12 178 THR A N 1
ATOM 1419 C CA . THR A 1 178 ? 13.583 -3.860 -15.015 1.00 98.12 178 THR A CA 1
ATOM 1420 C C . THR A 1 178 ? 14.917 -4.606 -15.051 1.00 98.12 178 THR A C 1
ATOM 1422 O O . THR A 1 178 ? 15.500 -4.789 -16.120 1.00 98.12 178 THR A O 1
ATOM 1425 N N . ARG A 1 179 ? 15.395 -5.099 -13.904 1.00 96.81 179 ARG A N 1
ATOM 1426 C CA . ARG A 1 179 ? 16.624 -5.904 -13.827 1.00 96.81 179 ARG A CA 1
ATOM 1427 C C . ARG A 1 179 ? 16.469 -7.284 -14.455 1.00 96.81 179 ARG A C 1
ATOM 1429 O O . ARG A 1 179 ? 17.382 -7.732 -15.146 1.00 96.81 179 ARG A O 1
ATOM 1436 N N . GLU A 1 180 ? 15.321 -7.928 -14.260 1.00 94.94 180 GLU A N 1
ATOM 1437 C CA . GLU A 1 180 ? 14.968 -9.174 -14.952 1.00 94.94 180 GLU A CA 1
ATOM 1438 C C . GLU A 1 180 ? 15.001 -8.973 -16.478 1.00 94.94 180 GLU A C 1
ATOM 1440 O O . GLU A 1 180 ? 15.663 -9.715 -17.207 1.00 94.94 180 GLU A O 1
ATOM 1445 N N . ALA A 1 181 ? 14.380 -7.894 -16.956 1.00 95.38 181 ALA A N 1
ATOM 1446 C CA . ALA A 1 181 ? 14.382 -7.498 -18.359 1.00 95.38 181 ALA A CA 1
ATOM 1447 C C . ALA A 1 181 ? 15.797 -7.215 -18.909 1.00 95.38 181 ALA A C 1
ATOM 1449 O O . ALA A 1 181 ? 16.153 -7.682 -19.992 1.00 95.38 181 ALA A O 1
ATOM 1450 N N . LEU A 1 182 ? 16.642 -6.501 -18.159 1.00 95.88 182 LEU A N 1
ATOM 1451 C CA . LEU A 1 182 ? 18.035 -6.232 -18.545 1.00 95.88 182 LEU A CA 1
ATOM 1452 C C . LEU A 1 182 ? 18.872 -7.508 -18.705 1.00 95.88 182 LEU A C 1
ATOM 1454 O O . LEU A 1 182 ? 19.760 -7.545 -19.558 1.00 95.88 182 LEU A O 1
ATOM 1458 N N . GLY A 1 183 ? 18.585 -8.543 -17.912 1.00 92.56 183 GLY A N 1
ATOM 1459 C CA . GLY A 1 183 ? 19.269 -9.835 -17.983 1.00 92.56 183 GLY A CA 1
ATOM 1460 C C . GLY A 1 183 ? 18.941 -10.654 -19.235 1.00 92.56 183 GLY A C 1
ATOM 1461 O O . GLY A 1 183 ? 19.709 -11.543 -19.597 1.00 92.56 183 GLY A O 1
ATOM 1462 N N . THR A 1 184 ? 17.830 -10.358 -19.912 1.00 88.75 184 THR A N 1
ATOM 1463 C CA . THR A 1 184 ? 17.347 -11.131 -21.071 1.00 88.75 184 THR A CA 1
ATOM 1464 C C . THR A 1 184 ? 17.507 -10.385 -22.393 1.00 88.75 184 THR A C 1
ATOM 1466 O O . THR A 1 184 ? 17.735 -11.004 -23.437 1.00 88.75 184 THR A O 1
ATOM 1469 N N . ILE A 1 185 ? 17.431 -9.053 -22.366 1.00 92.38 185 ILE A N 1
ATOM 1470 C CA . ILE A 1 185 ? 17.407 -8.234 -23.574 1.00 92.38 185 ILE A CA 1
ATOM 1471 C C . ILE A 1 185 ? 18.746 -8.255 -24.315 1.00 92.38 185 ILE A C 1
ATOM 1473 O O . ILE A 1 185 ? 19.801 -8.109 -23.701 1.00 92.38 185 ILE A O 1
ATOM 1477 N N . GLN A 1 186 ? 18.711 -8.415 -25.643 1.00 91.12 186 GLN A N 1
ATOM 1478 C CA . GLN A 1 186 ? 19.905 -8.399 -26.505 1.00 91.12 186 GLN A CA 1
ATOM 1479 C C . GLN A 1 186 ? 20.079 -7.077 -27.259 1.00 91.12 186 GLN A C 1
ATOM 1481 O O . GLN A 1 186 ? 21.212 -6.646 -27.482 1.00 91.12 186 GLN A O 1
ATOM 1486 N N . ASP A 1 187 ? 18.969 -6.422 -27.610 1.00 93.94 187 ASP A N 1
ATOM 1487 C CA . ASP A 1 187 ? 18.969 -5.150 -28.328 1.00 93.94 187 ASP A CA 1
ATOM 1488 C C . ASP A 1 187 ? 19.665 -4.046 -27.514 1.00 93.94 187 ASP A C 1
ATOM 1490 O O . ASP A 1 187 ? 19.312 -3.774 -26.365 1.00 93.94 187 ASP A O 1
ATOM 1494 N N . ILE A 1 188 ? 20.674 -3.410 -28.115 1.00 93.75 188 ILE A N 1
ATOM 1495 C CA . ILE A 1 188 ? 21.534 -2.426 -27.440 1.00 93.75 188 ILE A CA 1
ATOM 1496 C C . ILE A 1 188 ? 20.754 -1.156 -27.090 1.00 93.75 188 ILE A C 1
ATOM 1498 O O . ILE A 1 188 ? 20.950 -0.594 -26.013 1.00 93.75 188 ILE A O 1
ATOM 1502 N N . GLN A 1 189 ? 19.865 -0.698 -27.975 1.00 93.56 189 GLN A N 1
ATOM 1503 C CA . GLN A 1 189 ? 19.097 0.527 -27.747 1.00 93.56 189 GLN A CA 1
ATOM 1504 C C . GLN A 1 189 ? 18.106 0.336 -26.600 1.00 93.56 189 GLN A C 1
ATOM 1506 O O . GLN A 1 189 ? 18.035 1.156 -25.685 1.00 93.56 189 GLN A O 1
ATOM 1511 N N . ALA A 1 190 ? 17.389 -0.781 -26.597 1.00 94.25 190 ALA A N 1
ATOM 1512 C CA . ALA A 1 190 ? 16.484 -1.158 -25.534 1.00 94.25 190 ALA A CA 1
ATOM 1513 C C . ALA A 1 190 ? 17.239 -1.399 -24.221 1.00 94.25 190 ALA A C 1
ATOM 1515 O O . ALA A 1 190 ? 16.804 -0.901 -23.188 1.00 94.25 190 ALA A O 1
ATOM 1516 N N . ARG A 1 191 ? 18.413 -2.046 -24.251 1.00 96.56 191 ARG A N 1
ATOM 1517 C CA . ARG A 1 191 ? 19.279 -2.186 -23.070 1.00 96.56 191 ARG A CA 1
ATOM 1518 C C . ARG A 1 191 ? 19.681 -0.829 -22.487 1.00 96.56 191 ARG A C 1
ATOM 1520 O O . ARG A 1 191 ? 19.612 -0.656 -21.275 1.00 96.56 191 ARG A O 1
ATOM 1527 N N . ASN A 1 192 ? 20.052 0.144 -23.321 1.00 96.88 192 ASN A N 1
ATOM 1528 C CA . ASN A 1 192 ? 20.397 1.494 -22.861 1.00 96.88 192 ASN A CA 1
ATOM 1529 C C . ASN A 1 192 ? 19.203 2.199 -22.203 1.00 96.88 192 ASN A C 1
ATOM 1531 O O . ASN A 1 192 ? 19.353 2.814 -21.149 1.00 96.88 192 ASN A O 1
ATOM 1535 N N . ILE A 1 193 ? 18.013 2.080 -22.800 1.00 96.94 193 ILE A N 1
ATOM 1536 C CA . ILE A 1 193 ? 16.777 2.663 -22.262 1.00 96.94 193 ILE A CA 1
ATOM 1537 C C . ILE A 1 193 ? 16.408 2.021 -20.926 1.00 96.94 193 ILE A C 1
ATOM 1539 O O . ILE A 1 193 ? 16.122 2.735 -19.969 1.00 96.94 193 ILE A O 1
ATOM 1543 N N . LEU A 1 194 ? 16.432 0.690 -20.843 1.00 97.69 194 LEU A N 1
ATOM 1544 C CA . LEU A 1 194 ? 16.142 -0.036 -19.608 1.00 97.69 194 LEU A CA 1
ATOM 1545 C C . LEU A 1 194 ? 17.190 0.256 -18.530 1.00 97.69 194 LEU A C 1
ATOM 1547 O O . LEU A 1 194 ? 16.831 0.383 -17.368 1.00 97.69 194 LEU A O 1
ATOM 1551 N N . GLY A 1 195 ? 18.460 0.431 -18.904 1.00 98.19 195 GLY A N 1
ATOM 1552 C CA . GLY A 1 195 ? 19.514 0.832 -17.973 1.00 98.19 195 GLY A CA 1
ATOM 1553 C C . GLY A 1 195 ? 19.305 2.242 -17.417 1.00 98.19 195 GLY A C 1
ATOM 1554 O O . GLY A 1 195 ? 19.616 2.497 -16.260 1.00 98.19 195 GLY A O 1
ATOM 1555 N N . GLU A 1 196 ? 18.751 3.160 -18.211 1.00 98.38 196 GLU A N 1
ATOM 1556 C CA . GLU A 1 196 ? 18.343 4.478 -17.714 1.00 98.38 196 GLU A CA 1
ATOM 1557 C C . GLU A 1 196 ? 17.130 4.390 -16.784 1.00 98.38 196 GLU A C 1
ATOM 1559 O O . GLU A 1 196 ? 17.117 5.026 -15.735 1.00 98.38 196 GLU A O 1
ATOM 1564 N N . ILE A 1 197 ? 16.129 3.578 -17.133 1.00 98.56 197 ILE A N 1
ATOM 1565 C CA . ILE A 1 197 ? 14.967 3.333 -16.268 1.00 98.56 197 ILE A CA 1
ATOM 1566 C C . ILE A 1 197 ? 15.415 2.740 -14.926 1.00 98.56 197 ILE A C 1
ATOM 1568 O O . ILE A 1 197 ? 14.977 3.214 -13.881 1.00 98.56 197 ILE A O 1
ATOM 1572 N N . GLU A 1 198 ? 16.316 1.757 -14.943 1.00 98.62 198 GLU A N 1
ATOM 1573 C CA . GLU A 1 198 ? 16.840 1.108 -13.738 1.00 98.62 198 GLU A CA 1
ATOM 1574 C C . GLU A 1 198 ? 17.559 2.101 -12.824 1.00 98.62 198 GLU A C 1
ATOM 1576 O O . GLU A 1 198 ? 17.225 2.158 -11.644 1.00 98.62 198 GLU A O 1
ATOM 1581 N N . ARG A 1 199 ? 18.428 2.965 -13.370 1.00 98.69 199 ARG A N 1
ATOM 1582 C CA . ARG A 1 199 ? 19.083 4.037 -12.599 1.00 98.69 199 ARG A CA 1
ATOM 1583 C C . ARG A 1 199 ? 18.093 5.032 -12.003 1.00 98.69 199 ARG A C 1
ATOM 1585 O O . ARG A 1 199 ? 18.274 5.470 -10.872 1.00 98.69 199 ARG A O 1
ATOM 1592 N N . GLN A 1 200 ? 17.054 5.410 -12.747 1.00 98.69 200 GLN A N 1
ATOM 1593 C CA . GLN A 1 200 ? 16.023 6.328 -12.249 1.00 98.69 200 GLN A CA 1
ATOM 1594 C C . GLN A 1 200 ? 15.224 5.702 -11.098 1.00 98.69 200 GLN A C 1
ATOM 1596 O O . GLN A 1 200 ? 14.932 6.378 -10.113 1.00 98.69 200 GLN A O 1
ATOM 1601 N N . LEU A 1 201 ? 14.888 4.415 -11.212 1.00 98.69 201 LEU A N 1
ATOM 1602 C CA . LEU A 1 201 ? 14.205 3.657 -10.163 1.00 98.69 201 LEU A CA 1
ATOM 1603 C C . LEU A 1 201 ? 15.097 3.490 -8.926 1.00 98.69 201 LEU A C 1
ATOM 1605 O O . LEU A 1 201 ? 14.648 3.781 -7.822 1.00 98.69 201 LEU A O 1
ATOM 1609 N N . ASP A 1 202 ? 16.357 3.096 -9.112 1.00 98.56 202 ASP A N 1
ATOM 1610 C CA . ASP A 1 202 ? 17.348 2.935 -8.040 1.00 98.56 202 ASP A CA 1
ATOM 1611 C C . ASP A 1 202 ? 17.612 4.255 -7.302 1.00 98.56 202 ASP A C 1
ATOM 1613 O O . ASP A 1 202 ? 17.619 4.303 -6.071 1.00 98.56 202 ASP A O 1
ATOM 1617 N N . SER A 1 203 ? 17.724 5.361 -8.048 1.00 98.50 203 SER A N 1
ATOM 1618 C CA . SER A 1 203 ? 17.849 6.698 -7.469 1.00 98.50 203 SER A CA 1
ATOM 1619 C C . SER A 1 203 ? 16.620 7.069 -6.645 1.00 98.50 203 SER A C 1
ATOM 1621 O O . SER A 1 203 ? 16.786 7.587 -5.544 1.00 98.50 203 SER A O 1
ATOM 1623 N N . LYS A 1 204 ? 15.396 6.801 -7.130 1.00 98.12 204 LYS A N 1
ATOM 1624 C CA . LYS A 1 204 ? 14.182 7.061 -6.342 1.00 98.12 204 LYS A CA 1
ATOM 1625 C C . LYS A 1 204 ? 14.170 6.210 -5.072 1.00 98.12 204 LYS A C 1
ATOM 1627 O O . LYS A 1 204 ? 13.939 6.752 -4.001 1.00 98.12 204 LYS A O 1
ATOM 1632 N N . ILE A 1 205 ? 14.484 4.916 -5.167 1.00 98.38 205 ILE A N 1
ATOM 1633 C CA . ILE A 1 205 ? 14.559 4.019 -4.003 1.00 98.38 205 ILE A CA 1
ATOM 1634 C C . ILE A 1 205 ? 15.566 4.512 -2.978 1.00 98.38 205 ILE A C 1
ATOM 1636 O O . ILE A 1 205 ? 15.233 4.585 -1.799 1.00 98.38 205 ILE A O 1
ATOM 1640 N N . SER A 1 206 ? 16.756 4.901 -3.419 1.00 98.06 206 SER A N 1
ATOM 1641 C CA . SER A 1 206 ? 17.814 5.379 -2.534 1.00 98.06 206 SER A CA 1
ATOM 1642 C C . SER A 1 206 ? 17.428 6.692 -1.850 1.00 98.06 206 SER A C 1
ATOM 1644 O O . SER A 1 206 ? 17.586 6.822 -0.640 1.00 98.06 206 SER A O 1
ATOM 1646 N N . THR A 1 207 ? 16.882 7.656 -2.598 1.00 97.50 207 THR A N 1
ATOM 1647 C CA . THR A 1 207 ? 16.472 8.956 -2.048 1.00 97.50 207 THR A CA 1
ATOM 1648 C C . THR A 1 207 ? 15.298 8.830 -1.077 1.00 97.50 207 THR A C 1
ATOM 1650 O O . THR A 1 207 ? 15.351 9.396 0.012 1.00 97.50 207 THR A O 1
ATOM 1653 N N . GLU A 1 208 ? 14.254 8.086 -1.442 1.00 96.50 208 GLU A N 1
ATOM 1654 C CA . GLU A 1 208 ? 13.071 7.899 -0.592 1.00 96.50 208 GLU A CA 1
ATOM 1655 C C . GLU A 1 208 ? 13.411 7.080 0.656 1.00 96.50 208 GLU A C 1
ATOM 1657 O O . GLU A 1 208 ? 13.002 7.451 1.752 1.00 96.50 208 GLU A O 1
ATOM 1662 N N . SER A 1 209 ? 14.212 6.015 0.519 1.00 96.31 209 SER A N 1
ATOM 1663 C CA . SER A 1 209 ? 14.667 5.217 1.667 1.00 96.31 209 SER A CA 1
ATOM 1664 C C . SER A 1 209 ? 15.502 6.051 2.632 1.00 96.31 209 SER A C 1
ATOM 1666 O O . SER A 1 209 ? 15.241 6.015 3.827 1.00 96.31 209 SER A O 1
ATOM 1668 N N . ALA A 1 210 ? 16.450 6.854 2.134 1.00 97.06 210 ALA A N 1
ATOM 1669 C CA . ALA A 1 210 ? 17.264 7.718 2.990 1.00 97.06 210 ALA A CA 1
ATOM 1670 C C . ALA A 1 210 ? 16.409 8.749 3.743 1.00 97.06 210 ALA A C 1
ATOM 1672 O O . ALA A 1 210 ? 16.630 8.997 4.925 1.00 97.06 210 ALA A O 1
ATOM 1673 N N . TRP A 1 211 ? 15.405 9.326 3.076 1.00 96.62 211 TRP A N 1
ATOM 1674 C CA . TRP A 1 211 ? 14.464 10.232 3.729 1.00 96.62 211 TRP A CA 1
ATOM 1675 C C . TRP A 1 211 ? 13.608 9.518 4.783 1.00 96.62 211 TRP A C 1
ATOM 1677 O O . TRP A 1 211 ? 13.412 10.055 5.872 1.00 96.62 211 TRP A O 1
ATOM 1687 N N . LEU A 1 212 ? 13.113 8.310 4.486 1.00 95.19 212 LEU A N 1
ATOM 1688 C CA . LEU A 1 212 ? 12.346 7.497 5.433 1.00 95.19 212 LEU A CA 1
ATOM 1689 C C . LEU A 1 212 ? 13.192 7.128 6.656 1.00 95.19 212 LEU A C 1
ATOM 1691 O O . LEU A 1 212 ? 12.706 7.254 7.773 1.00 95.19 212 LEU A O 1
ATOM 1695 N N . GLU A 1 213 ? 14.448 6.726 6.468 1.00 94.25 213 GLU A N 1
ATOM 1696 C CA . GLU A 1 213 ? 15.370 6.390 7.561 1.00 94.25 213 GLU A CA 1
ATOM 1697 C C . GLU A 1 213 ? 15.723 7.596 8.442 1.00 94.25 213 GLU A C 1
ATOM 1699 O O . GLU A 1 213 ? 15.860 7.433 9.650 1.00 94.25 213 GLU A O 1
ATOM 1704 N N . ASP A 1 214 ? 15.826 8.800 7.871 1.00 96.25 214 ASP A N 1
ATOM 1705 C CA . ASP A 1 214 ? 16.026 10.044 8.634 1.00 96.25 214 ASP A CA 1
ATOM 1706 C C . ASP A 1 214 ? 14.748 10.490 9.371 1.00 96.25 214 ASP A C 1
ATOM 1708 O O . ASP A 1 214 ? 14.798 11.076 10.452 1.00 96.25 214 ASP A O 1
ATOM 1712 N N . THR A 1 215 ? 13.577 10.192 8.797 1.00 95.31 215 THR A N 1
ATOM 1713 C CA . THR A 1 215 ? 12.275 10.654 9.305 1.00 95.31 215 THR A CA 1
ATOM 1714 C C . THR A 1 215 ? 11.655 9.711 10.338 1.00 95.31 215 THR A C 1
ATOM 1716 O O . THR A 1 215 ? 10.890 10.160 11.203 1.00 95.31 215 THR A O 1
ATOM 1719 N N . LEU A 1 216 ? 11.892 8.404 10.226 1.00 94.25 216 LEU A N 1
ATOM 1720 C CA . LEU A 1 216 ? 11.278 7.370 11.059 1.00 94.25 216 LEU A CA 1
ATOM 1721 C C . LEU A 1 216 ? 12.100 7.101 12.326 1.00 94.25 216 LEU A C 1
ATOM 1723 O O . LEU A 1 216 ? 13.304 6.890 12.262 1.00 94.25 216 LEU A O 1
ATOM 1727 N N . ASP A 1 217 ? 11.420 7.010 13.470 1.00 93.75 217 ASP A N 1
ATOM 1728 C CA . ASP A 1 217 ? 11.989 6.516 14.731 1.00 93.75 217 ASP A CA 1
ATOM 1729 C C . ASP A 1 217 ? 11.343 5.161 15.030 1.00 93.75 217 ASP A C 1
ATOM 1731 O O . ASP A 1 217 ? 10.409 5.045 15.833 1.00 93.75 217 ASP A O 1
ATOM 1735 N N . TYR A 1 218 ? 11.765 4.147 14.267 1.00 93.31 218 TYR A N 1
ATOM 1736 C CA . TYR A 1 218 ? 11.127 2.836 14.248 1.00 93.31 218 TYR A CA 1
ATOM 1737 C C . TYR A 1 218 ? 11.984 1.745 14.890 1.00 93.31 218 TYR A C 1
ATOM 1739 O O . TYR A 1 218 ? 13.208 1.713 14.777 1.00 93.31 218 TYR A O 1
ATOM 1747 N N . GLU A 1 219 ? 11.315 0.787 15.523 1.00 94.19 219 GLU A N 1
ATOM 1748 C CA . GLU A 1 219 ? 11.926 -0.412 16.088 1.00 94.19 219 GLU A CA 1
ATOM 1749 C C . GLU A 1 219 ? 11.309 -1.672 15.478 1.00 94.19 219 GLU A C 1
ATOM 1751 O O . GLU A 1 219 ? 10.156 -1.683 15.047 1.00 94.19 219 GLU A O 1
ATOM 1756 N N . THR A 1 220 ? 12.064 -2.768 15.443 1.00 95.00 220 THR A N 1
ATOM 1757 C CA . THR A 1 220 ? 11.512 -4.061 15.028 1.00 95.00 220 THR A CA 1
ATOM 1758 C C . THR A 1 220 ? 10.648 -4.639 16.140 1.00 95.00 220 THR A C 1
ATOM 1760 O O . THR A 1 220 ? 11.108 -4.777 17.277 1.00 95.00 220 THR A O 1
ATOM 1763 N N . VAL A 1 221 ? 9.437 -5.076 15.805 1.00 92.75 221 VAL A N 1
ATOM 1764 C CA . VAL A 1 221 ? 8.589 -5.809 16.746 1.00 92.75 221 VAL A CA 1
ATOM 1765 C C . VAL A 1 221 ? 9.130 -7.237 16.891 1.00 92.75 221 VAL A C 1
ATOM 1767 O O . VAL A 1 221 ? 9.307 -7.930 15.883 1.00 92.75 221 VAL A O 1
ATOM 1770 N N . PRO A 1 222 ? 9.393 -7.731 18.116 1.00 95.50 222 PRO A N 1
ATOM 1771 C CA . PRO A 1 222 ? 9.897 -9.085 18.298 1.00 95.50 222 PRO A CA 1
ATOM 1772 C C . PRO A 1 222 ? 8.954 -10.127 17.685 1.00 95.50 222 PRO A C 1
ATOM 1774 O O . PRO A 1 222 ? 7.762 -10.149 17.988 1.00 95.50 222 PRO A O 1
ATOM 1777 N N . ILE A 1 223 ? 9.497 -11.067 16.901 1.00 95.06 223 ILE A N 1
ATOM 1778 C CA . ILE A 1 223 ? 8.717 -12.144 16.251 1.00 95.06 223 ILE A CA 1
ATOM 1779 C C . ILE A 1 223 ? 7.831 -12.883 17.260 1.00 95.06 223 ILE A C 1
ATOM 1781 O O . ILE A 1 223 ? 6.685 -13.224 16.976 1.00 95.06 223 ILE A O 1
ATOM 1785 N N . ARG A 1 224 ? 8.349 -13.106 18.472 1.00 96.56 224 ARG A N 1
ATOM 1786 C CA . ARG A 1 224 ? 7.602 -13.749 19.556 1.00 96.56 224 ARG A CA 1
ATOM 1787 C C . ARG A 1 224 ? 6.309 -13.004 19.889 1.00 96.56 224 ARG A C 1
ATOM 1789 O O . ARG A 1 224 ? 5.311 -13.654 20.184 1.00 96.56 224 ARG A O 1
ATOM 1796 N N . ASP A 1 225 ? 6.327 -11.679 19.864 1.00 94.69 225 ASP A N 1
ATOM 1797 C CA . ASP A 1 225 ? 5.171 -10.858 20.212 1.00 94.69 225 ASP A CA 1
ATOM 1798 C C . ASP A 1 225 ? 4.160 -10.834 19.058 1.00 94.69 225 ASP A C 1
ATOM 1800 O O . ASP A 1 225 ? 2.968 -11.003 19.310 1.00 94.69 225 ASP A O 1
ATOM 1804 N N . LEU A 1 226 ? 4.634 -10.797 17.804 1.00 93.88 226 LEU A N 1
ATOM 1805 C CA . LEU A 1 226 ? 3.796 -10.979 16.608 1.00 93.88 226 LEU A CA 1
ATOM 1806 C C . LEU A 1 226 ? 3.033 -12.313 16.655 1.00 93.88 226 LEU A C 1
ATOM 1808 O O . LEU A 1 226 ? 1.809 -12.344 16.532 1.00 93.88 226 LEU A O 1
ATOM 1812 N N . VAL A 1 227 ? 3.746 -13.416 16.908 1.00 94.81 227 VAL A N 1
ATOM 1813 C CA . VAL A 1 227 ? 3.154 -14.762 16.995 1.00 94.81 227 VAL A CA 1
ATOM 1814 C C . VAL A 1 227 ? 2.178 -14.865 18.165 1.00 94.81 227 VAL A C 1
ATOM 1816 O O . VAL A 1 227 ? 1.097 -15.435 18.019 1.00 94.81 227 VAL A O 1
ATOM 1819 N N . ARG A 1 228 ? 2.530 -14.313 19.333 1.00 95.56 228 ARG A N 1
ATOM 1820 C CA . ARG A 1 228 ? 1.653 -14.322 20.514 1.00 95.56 228 ARG A CA 1
ATOM 1821 C C . ARG A 1 228 ? 0.352 -13.579 20.261 1.00 95.56 228 ARG A C 1
ATOM 1823 O O . ARG A 1 228 ? -0.690 -14.069 20.689 1.00 95.56 228 ARG A O 1
ATOM 1830 N N . LEU A 1 229 ? 0.407 -12.430 19.593 1.00 93.25 229 LEU A N 1
ATOM 1831 C CA . LEU A 1 229 ? -0.778 -11.624 19.330 1.00 93.25 229 LEU A CA 1
ATOM 1832 C C . LEU A 1 229 ? -1.714 -12.336 18.345 1.00 93.25 229 LEU A C 1
ATOM 1834 O O . LEU A 1 229 ? -2.905 -12.463 18.628 1.00 93.25 229 LEU A O 1
ATOM 1838 N N . GLN A 1 230 ? -1.174 -12.897 17.262 1.00 93.69 230 GLN A N 1
ATOM 1839 C CA . GLN A 1 230 ? -1.962 -13.648 16.280 1.00 93.69 230 GLN A CA 1
ATOM 1840 C C . GLN A 1 230 ? -2.566 -14.931 16.878 1.00 93.69 230 GLN A C 1
ATOM 1842 O O . GLN A 1 230 ? -3.782 -15.131 16.837 1.00 93.69 230 GLN A O 1
ATOM 1847 N N . LEU A 1 231 ? -1.743 -15.783 17.507 1.00 95.44 231 LEU A N 1
ATOM 1848 C CA . LEU A 1 231 ? -2.208 -17.038 18.108 1.00 95.44 231 LEU A CA 1
ATOM 1849 C C . LEU A 1 231 ? -3.168 -16.786 19.276 1.00 95.44 231 LEU A C 1
ATOM 1851 O O . LEU A 1 231 ? -4.190 -17.458 19.396 1.00 95.44 231 LEU A O 1
ATOM 1855 N N . GLY A 1 232 ? -2.853 -15.817 20.136 1.00 95.81 232 GLY A N 1
ATOM 1856 C CA . GLY A 1 232 ? -3.692 -15.445 21.271 1.00 95.81 232 GLY A CA 1
ATOM 1857 C C . GLY A 1 232 ? -5.074 -14.984 20.822 1.00 95.81 232 GLY A C 1
ATOM 1858 O O . GLY A 1 232 ? -6.075 -15.475 21.346 1.00 95.81 232 GLY A O 1
ATOM 1859 N N . SER A 1 233 ? -5.136 -14.117 19.808 1.00 94.06 233 SER A N 1
ATOM 1860 C CA . SER A 1 233 ? -6.402 -13.647 19.237 1.00 94.06 233 SER A CA 1
ATOM 1861 C C . SER A 1 233 ? -7.220 -14.802 18.650 1.00 94.06 233 SER A C 1
ATOM 1863 O O . SER A 1 233 ? -8.404 -14.938 18.965 1.00 94.06 233 SER A O 1
ATOM 1865 N N . GLY A 1 234 ? -6.578 -15.704 17.898 1.00 94.38 234 GLY A N 1
ATOM 1866 C CA . GLY A 1 234 ? -7.226 -16.902 17.359 1.00 94.38 234 GLY A CA 1
ATOM 1867 C C . GLY A 1 234 ? -7.771 -17.843 18.442 1.00 94.38 234 GLY A C 1
ATOM 1868 O O . GLY A 1 234 ? -8.908 -18.305 18.349 1.00 94.38 234 GLY A O 1
ATOM 1869 N N . LEU A 1 235 ? -7.009 -18.094 19.512 1.00 96.06 235 LEU A N 1
ATOM 1870 C CA . LEU A 1 235 ? -7.438 -18.952 20.625 1.00 96.06 235 LEU A CA 1
ATOM 1871 C C . LEU A 1 235 ? -8.593 -18.341 21.431 1.00 96.06 235 LEU A C 1
ATOM 1873 O O . LEU A 1 235 ? -9.519 -19.058 21.820 1.00 96.06 235 LEU A O 1
ATOM 1877 N N . ILE A 1 236 ? -8.555 -17.029 21.683 1.00 94.94 236 ILE A N 1
ATOM 1878 C CA . ILE A 1 236 ? -9.639 -16.307 22.365 1.00 94.94 236 ILE A CA 1
ATOM 1879 C C . ILE A 1 236 ? -10.925 -16.409 21.545 1.00 94.94 236 ILE A C 1
ATOM 1881 O O . ILE A 1 236 ? -11.975 -16.758 22.093 1.00 94.94 236 ILE A O 1
ATOM 1885 N N . LEU A 1 237 ? -10.834 -16.173 20.236 1.00 93.25 237 LEU A N 1
ATOM 1886 C CA . LEU A 1 237 ? -11.965 -16.287 19.325 1.00 93.25 237 LEU A CA 1
ATOM 1887 C C . LEU A 1 237 ? -12.521 -17.714 19.279 1.00 93.25 237 LEU A C 1
ATOM 1889 O O . LEU A 1 237 ? -13.724 -17.906 19.452 1.00 93.25 237 LEU A O 1
ATOM 1893 N N . ALA A 1 238 ? -11.661 -18.722 19.116 1.00 93.94 238 ALA A N 1
ATOM 1894 C CA . ALA A 1 238 ? -12.075 -20.123 19.089 1.00 93.94 238 ALA A CA 1
ATOM 1895 C C . ALA A 1 238 ? -12.803 -20.524 20.383 1.00 93.94 238 ALA A C 1
ATOM 1897 O O . ALA A 1 238 ? -13.854 -21.168 20.342 1.00 93.94 238 ALA A O 1
ATOM 1898 N N . ARG A 1 239 ? -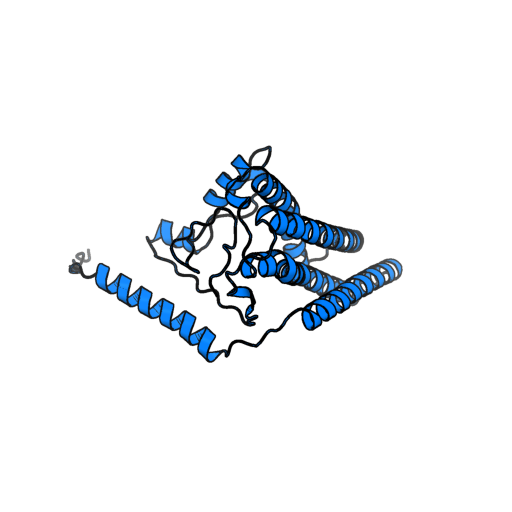12.297 -20.086 21.544 1.00 95.31 239 ARG A N 1
ATOM 1899 C CA . ARG A 1 239 ? -12.958 -20.300 22.839 1.00 95.31 239 ARG A CA 1
ATOM 1900 C C . ARG A 1 239 ? -14.319 -19.605 22.908 1.00 95.31 239 ARG A C 1
ATOM 1902 O O . ARG A 1 239 ? -15.275 -20.205 23.403 1.00 95.31 239 ARG A O 1
ATOM 1909 N N . TYR A 1 240 ? -14.417 -18.362 22.438 1.00 93.69 240 TYR A N 1
ATOM 1910 C CA . TYR A 1 240 ? -15.675 -17.616 22.407 1.00 93.69 240 TYR A CA 1
ATOM 1911 C C . TYR A 1 240 ? -16.717 -18.320 21.531 1.00 93.69 240 TYR A C 1
ATOM 1913 O O . TYR A 1 240 ? -17.809 -18.622 22.016 1.00 93.69 240 TYR A O 1
ATOM 1921 N N . LEU A 1 241 ? -16.367 -18.669 20.291 1.00 91.56 241 LEU A N 1
ATOM 1922 C CA . LEU A 1 241 ? -17.265 -19.364 19.366 1.00 91.56 241 LEU A CA 1
ATOM 1923 C C . LEU A 1 241 ? -17.681 -20.740 19.902 1.00 91.56 241 LEU A C 1
ATOM 1925 O O . LEU A 1 241 ? -18.866 -21.073 19.881 1.00 91.56 241 LEU A O 1
ATOM 1929 N N . GLY A 1 242 ? -16.740 -21.497 20.478 1.00 91.25 242 GLY A N 1
ATOM 1930 C CA . GLY A 1 242 ? -17.010 -22.786 21.122 1.00 91.25 242 GLY A CA 1
ATOM 1931 C C . GLY A 1 242 ? -17.955 -22.689 22.325 1.00 91.25 242 GLY A C 1
ATOM 1932 O O . GLY A 1 242 ? -18.728 -23.607 22.595 1.00 91.25 242 GLY A O 1
ATOM 1933 N N . SER A 1 243 ? -17.943 -21.564 23.048 1.00 91.25 243 SER A N 1
ATOM 1934 C CA . SER A 1 243 ? -18.892 -21.322 24.144 1.00 91.25 243 SER A CA 1
ATOM 1935 C C . SER A 1 243 ? -20.316 -21.037 23.653 1.00 91.25 243 SER A C 1
ATOM 1937 O O . SER A 1 243 ? -21.272 -21.353 24.358 1.00 91.25 243 SER A O 1
ATOM 1939 N N . LYS A 1 244 ? -20.462 -20.487 22.439 1.00 79.75 244 LYS A N 1
ATOM 1940 C CA . LYS A 1 244 ? -21.754 -20.189 21.798 1.00 79.75 244 LYS A CA 1
ATOM 1941 C C . LYS A 1 244 ? -22.387 -21.413 21.136 1.00 79.75 244 LYS A C 1
ATOM 1943 O O . LYS A 1 244 ? -23.606 -21.511 21.089 1.00 79.75 244 LYS A O 1
ATOM 1948 N N . THR A 1 245 ? -21.571 -22.354 20.666 1.00 65.88 245 THR A N 1
ATOM 1949 C CA . THR A 1 245 ? -22.012 -23.600 20.010 1.00 65.88 245 THR A CA 1
ATOM 1950 C C . THR A 1 245 ? -22.369 -24.727 20.980 1.00 65.88 245 THR A C 1
ATOM 1952 O O . THR A 1 245 ? -22.833 -25.773 20.537 1.00 65.88 245 THR A O 1
ATOM 1955 N N . ARG A 1 246 ? -22.243 -24.532 22.302 1.00 53.19 246 ARG A N 1
ATOM 1956 C CA . ARG A 1 246 ? -22.776 -25.459 23.320 1.00 53.19 246 ARG A CA 1
ATOM 1957 C C . ARG A 1 246 ? -24.311 -25.378 23.437 1.00 53.19 246 ARG A C 1
ATOM 1959 O O . ARG A 1 246 ? -24.849 -25.185 24.521 1.00 53.19 246 ARG A O 1
ATOM 1966 N N . ALA A 1 247 ? -25.017 -25.564 22.327 1.00 50.38 247 ALA A N 1
ATOM 1967 C CA . ALA A 1 247 ? -26.296 -26.269 22.321 1.00 50.38 247 ALA A CA 1
ATOM 1968 C C . ALA A 1 247 ? -25.979 -27.768 22.121 1.00 50.38 247 ALA A C 1
ATOM 1970 O O . ALA A 1 247 ? -24.991 -28.080 21.452 1.00 50.38 247 ALA A O 1
ATOM 1971 N N . PRO A 1 248 ? -26.716 -28.713 22.730 1.00 45.66 248 PRO A N 1
ATOM 1972 C CA . PRO A 1 248 ? -26.352 -30.125 22.670 1.00 45.66 248 PRO A CA 1
ATOM 1973 C C . PRO A 1 248 ? -26.366 -30.617 21.220 1.00 45.66 248 PRO A C 1
ATOM 1975 O O . PRO A 1 248 ? -27.401 -30.627 20.561 1.00 45.66 248 PRO A O 1
ATOM 1978 N N . TYR A 1 249 ? -25.199 -31.035 20.734 1.00 46.66 249 TYR A N 1
ATOM 1979 C CA . TYR A 1 249 ? -25.046 -31.716 19.455 1.00 46.66 249 TYR A CA 1
ATOM 1980 C C . TYR A 1 249 ? -25.678 -33.111 19.586 1.00 46.66 249 TYR A C 1
ATOM 1982 O O . TYR A 1 249 ? -25.044 -34.048 20.071 1.00 46.66 249 TYR A O 1
ATOM 1990 N N . THR A 1 250 ? -26.954 -33.259 19.226 1.00 42.78 250 THR A N 1
ATOM 1991 C CA . THR A 1 250 ? -27.584 -34.577 19.082 1.00 42.78 250 THR A CA 1
ATOM 1992 C C . THR A 1 250 ? -27.095 -35.202 17.785 1.00 42.78 250 THR A C 1
ATOM 1994 O O . THR A 1 250 ? -27.518 -34.832 16.693 1.00 42.78 250 THR A O 1
ATOM 1997 N N . TYR A 1 251 ? -26.162 -36.142 17.907 1.00 41.94 251 TYR A N 1
ATOM 1998 C CA . TYR A 1 251 ? -25.712 -36.978 16.803 1.00 41.94 251 TYR A CA 1
ATOM 1999 C C . TYR A 1 251 ? -26.823 -37.972 16.434 1.00 41.94 251 TYR A C 1
ATOM 2001 O O . TYR A 1 251 ? -26.891 -39.073 16.981 1.00 41.94 251 TYR A O 1
ATOM 2009 N N . GLU A 1 252 ? -27.719 -37.594 15.524 1.00 43.97 252 GLU A N 1
ATOM 2010 C CA . GLU A 1 252 ? -28.616 -38.558 14.887 1.00 43.97 252 GLU A CA 1
ATOM 2011 C C . GLU A 1 252 ? -27.834 -39.334 13.823 1.00 43.97 252 GLU A C 1
ATOM 2013 O O . GLU A 1 252 ? -27.508 -38.826 12.747 1.00 43.97 252 GLU A O 1
ATOM 2018 N N . ARG A 1 253 ? -27.507 -40.596 14.131 1.00 39.72 253 ARG A N 1
ATOM 2019 C CA . ARG A 1 253 ? -27.031 -41.551 13.125 1.00 39.72 253 ARG A CA 1
ATOM 2020 C C . ARG A 1 253 ? -28.117 -41.701 12.064 1.00 39.72 253 ARG A C 1
ATOM 2022 O O . ARG A 1 253 ? -29.165 -42.276 12.347 1.00 39.72 253 ARG A O 1
ATOM 2029 N N . ARG A 1 254 ? -27.849 -41.256 10.835 1.00 43.75 254 ARG A N 1
ATOM 2030 C CA . ARG A 1 254 ? -28.648 -41.698 9.688 1.00 43.75 254 ARG A CA 1
ATOM 2031 C C . ARG A 1 254 ? -28.487 -43.218 9.542 1.00 43.75 254 ARG A C 1
ATOM 2033 O O . ARG A 1 254 ? -27.345 -43.687 9.549 1.00 43.75 254 ARG A O 1
ATOM 2040 N N . PRO A 1 255 ? -29.582 -43.990 9.437 1.00 45.66 255 PRO A N 1
ATOM 2041 C CA . PRO A 1 255 ? -29.483 -45.410 9.156 1.00 45.66 255 PRO A CA 1
ATOM 2042 C C . PRO A 1 255 ? -28.882 -45.597 7.762 1.00 45.66 255 PRO A C 1
ATOM 2044 O O . PRO A 1 255 ? -29.281 -44.938 6.802 1.00 45.66 255 PRO A O 1
ATOM 2047 N N . VAL A 1 256 ? -27.875 -46.462 7.695 1.00 54.00 256 VAL A N 1
ATOM 2048 C CA . VAL A 1 256 ? -27.262 -46.915 6.446 1.00 54.00 256 VAL A CA 1
ATOM 2049 C C . VAL A 1 256 ? -28.306 -47.767 5.723 1.00 54.00 256 VAL A C 1
ATOM 2051 O O . VAL A 1 256 ? -28.830 -48.706 6.325 1.00 54.00 256 VAL A O 1
ATOM 2054 N N . ALA A 1 257 ? -28.638 -47.387 4.489 1.00 55.47 257 ALA A N 1
ATOM 2055 C CA . ALA A 1 257 ? -29.439 -48.190 3.567 1.00 55.47 257 ALA A CA 1
ATOM 2056 C C . ALA A 1 257 ? -28.550 -49.203 2.838 1.00 55.47 257 ALA A C 1
ATOM 2058 O O . ALA A 1 257 ? -27.388 -48.838 2.540 1.00 55.47 257 ALA A O 1
#

Radius of gyration: 22.67 Å; chains: 1; bounding box: 51×69×52 Å

Secondary structure (DSSP, 8-state):
-----SSTTPPEEETTEEPPP-HHHHHHHHHHHSSS-GGGT------HHHHHHHHH-PPP------SEEEGGGG--SEEEEEHHHHHHHHHHHHHHHHHHHHHHHHHHHTT-TT---HHHHHHHHHHHHHHHHHHHHHHHHHH-GGGGSEEEHHHHHIIIIIHHHHHHHHHHHHHHHHHHHHHH---HHHHHHHHHHHHHHHHHHHHHHHHHHHH--EEEPPHHHHHHHHHHHHHHHHHHHHHHS-S------PPP-

Foldseek 3Di:
DQDDDPDPQWDDPDRVDTDDDWPVSVQVLCVVQDPDHCVVQDPDHGDPQVVCCVPPVDDDDDDDDDQKDFPLLVFQDFPPDFQLVLQLVLLVLLVVLLVLLCVLLVLLCVLVVPLDDVLNVVSVSCNSHVVSSSRSSNSCSVPDPVRRHGDGSSSSCCSPQVSLVVSLVNLVSSLVSLVVVLVPDDDPVSNVSSVVSNVVSVVSNVVSVVVSVVVGPMDGDDPVVVCCSVVVVVVVVVVVVVVVPPPDDDPDDDDDD